Protein AF-A0A352SKM6-F1 (afdb_monomer)

Nearest PDB structures (foldseek):
  1xm5-assembly1_A  TM=8.217E-01  e=2.736E-07  Escherichia coli
  1oz9-assembly1_A  TM=8.444E-01  e=5.436E-07  Aquifex aeolicus
  1xax-assembly1_A  TM=5.061E-01  e=3.344E-05  Haemophilus influenzae
  2v9j-assembly1_A  TM=6.390E-01  e=3.345E-01  Rattus norvegicus
  5ezv-assembly2_C  TM=6.266E-01  e=9.919E-01  Homo sapiens

Secondary structure (DSSP, 8-state):
--EE--HHHHHHHHHHHT-EEEEEETTEEEEEEEETTTTEEEEEEEE-----SS--SEEEEEEETTEEEEEEEE-EEEEETTTTEEEEEEEETTEEEEEEEETTTEEEEEEEEEGGGGSS-GGGS-HHHHHHHHHHGGG---------S--------S--PPPPEEEEEESSSPPPSS-HHHHHHHHHHHHHHTT--EEEEEEEEE-HHHHHHHHHHHHS--S--SEEEEESSSSS-SSEEEEEEEEHHHHHHHHHHHTS-HHHHHHHHHHHHHHHHTT----S--SSGGGSHHHHHHHHHHHHHSPPPPP-

Mean predicted aligned error: 17.25 Å

Foldseek 3Di:
DKDWDAPVVLVVLCVLQVWDKDDPDPQKIKTWFDDPPVRWIKIKIWHADDPDPPFAAIWIWIDTVPDIDTDTRQTIWDGDSPQSWIWGWDDDPQFIWIWIQHPRRDIDTDGRHGVVLLVDPLVPDDPVSSVVSVVNVVVPDPDDPDDPDDDDDDDDDDDDDQDADEAEEEDAADDAPDDPVLLVLLLVLLCVVLVAAHRYEYEYEHAQCVQLVVCCVPVVGSDGDQWDWAWPDDAQDHHQHTYIYGHRVVLCVVCVVVVHHSNLSVSLSSSLNSVVSNHDDLDDDDPDSCPDPSNVVSVVSSCVSPNDDDDD

Radius of gyration: 24.61 Å; Cα contacts (8 Å, |Δi|>4): 560; chains: 1; bounding box: 72×52×50 Å

Structure (mmCIF, N/CA/C/O backbone):
data_AF-A0A352SKM6-F1
#
_entry.id   AF-A0A352SKM6-F1
#
loop_
_atom_site.group_PDB
_atom_site.id
_atom_site.type_symbol
_atom_site.label_atom_id
_atom_site.label_alt_id
_atom_site.label_comp_id
_atom_site.label_asym_id
_atom_site.label_entity_id
_atom_site.label_seq_id
_atom_site.pdbx_PDB_ins_code
_atom_site.Cartn_x
_atom_site.Cartn_y
_atom_site.Cartn_z
_atom_site.occupancy
_atom_site.B_iso_or_equiv
_atom_site.auth_seq_id
_atom_site.auth_comp_id
_atom_site.auth_asym_id
_atom_site.auth_atom_id
_atom_site.pdbx_PDB_model_num
ATOM 1 N N . MET A 1 1 ? 25.855 -11.802 -11.247 1.00 77.50 1 MET A N 1
ATOM 2 C CA . MET A 1 1 ? 25.741 -12.781 -10.150 1.00 77.50 1 MET A CA 1
ATOM 3 C C . MET A 1 1 ? 24.957 -12.179 -9.006 1.00 77.50 1 MET A C 1
ATOM 5 O O . MET A 1 1 ? 25.472 -11.367 -8.233 1.00 77.50 1 MET A O 1
ATOM 9 N N . ILE A 1 2 ? 23.699 -12.594 -8.961 1.00 88.06 2 ILE A N 1
ATOM 10 C CA . ILE A 1 2 ? 22.732 -12.315 -7.905 1.00 88.06 2 ILE A CA 1
ATOM 11 C C . ILE A 1 2 ? 23.198 -12.947 -6.592 1.00 88.06 2 ILE A C 1
ATOM 13 O O . ILE A 1 2 ? 23.709 -14.065 -6.569 1.00 88.06 2 ILE A O 1
ATOM 17 N N . GLN A 1 3 ? 23.050 -12.211 -5.495 1.00 89.88 3 GLN A N 1
ATOM 18 C CA . GLN A 1 3 ? 23.384 -12.665 -4.148 1.00 89.88 3 GLN A CA 1
ATOM 19 C C . GLN A 1 3 ? 22.205 -12.395 -3.219 1.00 89.88 3 GLN A C 1
ATOM 21 O O . GLN A 1 3 ? 21.455 -11.445 -3.439 1.00 89.88 3 GLN A O 1
ATOM 26 N N . HIS A 1 4 ? 22.058 -13.197 -2.165 1.00 90.00 4 HIS A N 1
ATOM 27 C CA . HIS A 1 4 ? 21.092 -12.891 -1.115 1.00 90.00 4 HIS A CA 1
ATOM 28 C C . HIS A 1 4 ? 21.479 -11.578 -0.427 1.00 90.00 4 HIS A C 1
ATOM 30 O O . HIS A 1 4 ? 22.663 -11.308 -0.196 1.00 90.00 4 HIS A O 1
ATOM 36 N N . PHE A 1 5 ? 20.482 -10.758 -0.122 1.00 91.56 5 PHE A N 1
ATOM 37 C CA . PHE A 1 5 ? 20.670 -9.520 0.605 1.00 91.56 5 PHE A CA 1
ATOM 38 C C . PHE A 1 5 ? 20.659 -9.811 2.105 1.00 91.56 5 PHE A C 1
ATOM 40 O O . PHE A 1 5 ? 19.730 -10.411 2.642 1.00 91.56 5 PHE A O 1
ATOM 47 N N . ASP A 1 6 ? 21.746 -9.438 2.765 1.00 90.31 6 ASP A N 1
ATOM 48 C CA . ASP A 1 6 ? 22.019 -9.719 4.172 1.00 90.31 6 ASP A CA 1
ATOM 49 C C . ASP A 1 6 ? 22.859 -8.575 4.781 1.00 90.31 6 ASP A C 1
ATOM 51 O O . ASP A 1 6 ? 23.364 -7.725 4.036 1.00 90.31 6 ASP A O 1
ATOM 55 N N . PRO A 1 7 ? 23.074 -8.532 6.108 1.00 89.69 7 PRO A N 1
ATOM 56 C CA . PRO A 1 7 ? 23.882 -7.482 6.733 1.00 89.69 7 PRO A CA 1
ATOM 57 C C . PRO A 1 7 ? 25.284 -7.299 6.128 1.00 89.69 7 PRO A C 1
ATOM 59 O O . PRO A 1 7 ? 25.766 -6.174 5.993 1.00 89.69 7 PRO A O 1
ATOM 62 N N . SER A 1 8 ? 25.939 -8.386 5.698 1.00 90.50 8 SER A N 1
ATOM 63 C CA . SER A 1 8 ? 27.272 -8.316 5.080 1.00 90.50 8 SER A CA 1
ATOM 64 C C . SER A 1 8 ? 27.250 -7.605 3.724 1.00 90.50 8 SER A C 1
ATOM 66 O O . SER A 1 8 ? 28.239 -6.994 3.308 1.00 90.50 8 SER A O 1
ATOM 68 N N . SER A 1 9 ? 26.096 -7.620 3.057 1.00 94.12 9 SER A N 1
ATOM 69 C CA . SER A 1 9 ? 25.870 -6.952 1.783 1.00 94.12 9 SER A CA 1
ATOM 70 C C . SER A 1 9 ? 26.003 -5.440 1.881 1.00 94.12 9 SER A C 1
ATOM 72 O O . SER A 1 9 ? 26.570 -4.843 0.970 1.00 94.12 9 SER A O 1
ATOM 74 N N . VAL A 1 10 ? 25.567 -4.821 2.982 1.00 94.12 10 VAL A N 1
ATOM 75 C CA . VAL A 1 10 ? 25.609 -3.357 3.151 1.00 94.12 10 VAL A CA 1
ATOM 76 C C . VAL A 1 10 ? 27.048 -2.838 3.133 1.00 94.12 10 VAL A C 1
ATOM 78 O O . VAL A 1 10 ? 27.356 -1.861 2.449 1.00 94.12 10 VAL A O 1
ATOM 81 N N . ALA A 1 11 ? 27.964 -3.547 3.798 1.00 92.50 11 ALA A N 1
ATOM 82 C CA . ALA A 1 11 ? 29.386 -3.212 3.783 1.00 92.50 11 ALA A CA 1
ATOM 83 C C . ALA A 1 11 ? 30.007 -3.351 2.380 1.00 92.50 11 ALA A C 1
ATOM 85 O O . ALA A 1 11 ? 30.840 -2.533 1.988 1.00 92.50 11 ALA A O 1
ATOM 86 N N . ARG A 1 12 ? 29.584 -4.354 1.596 1.00 94.62 12 ARG A N 1
ATOM 87 C CA . ARG A 1 12 ? 30.029 -4.513 0.200 1.00 94.62 12 ARG A CA 1
ATOM 88 C C . ARG A 1 12 ? 29.491 -3.402 -0.698 1.00 94.62 12 ARG A C 1
ATOM 90 O O . ARG A 1 12 ? 30.251 -2.870 -1.495 1.00 94.62 12 ARG A O 1
ATOM 97 N N . ILE A 1 13 ? 28.226 -3.009 -0.528 1.00 95.81 13 ILE A N 1
ATOM 98 C CA . ILE A 1 13 ? 27.636 -1.869 -1.246 1.00 95.81 13 ILE A CA 1
ATOM 99 C C . ILE A 1 13 ? 28.432 -0.597 -0.948 1.00 95.81 13 ILE A C 1
ATOM 101 O O . ILE A 1 13 ? 28.787 0.128 -1.871 1.00 95.81 13 ILE A O 1
ATOM 105 N N . ALA A 1 14 ? 28.765 -0.347 0.321 1.00 94.50 14 ALA A N 1
ATOM 106 C CA . ALA A 1 14 ? 29.587 0.796 0.710 1.00 94.50 14 ALA A CA 1
ATOM 107 C C . ALA A 1 14 ? 30.961 0.779 0.025 1.00 94.50 14 ALA A C 1
ATOM 109 O O . ALA A 1 14 ? 31.407 1.809 -0.476 1.00 94.50 14 ALA A O 1
ATOM 110 N N . ALA A 1 1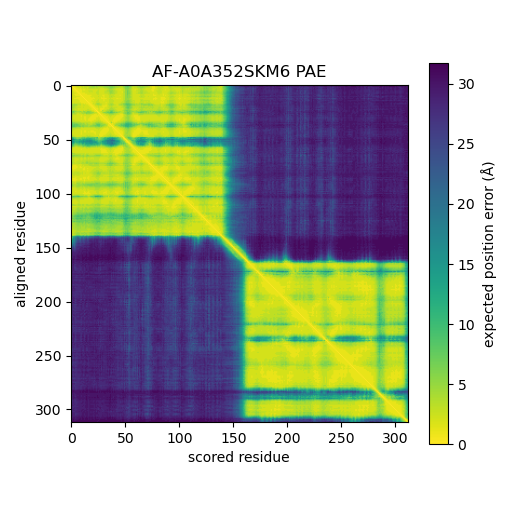5 ? 31.606 -0.389 -0.052 1.00 93.38 15 ALA A N 1
ATOM 111 C CA . ALA A 1 15 ? 32.889 -0.545 -0.730 1.00 93.38 15 ALA A CA 1
ATOM 112 C C . ALA A 1 15 ? 32.791 -0.308 -2.249 1.00 93.38 15 ALA A C 1
ATOM 114 O O . ALA A 1 15 ? 33.631 0.401 -2.798 1.00 93.38 15 ALA A O 1
ATOM 115 N N . THR A 1 16 ? 31.763 -0.848 -2.914 1.00 93.56 16 THR A N 1
ATOM 116 C CA . THR A 1 16 ? 31.532 -0.664 -4.358 1.00 93.56 16 THR A CA 1
ATOM 117 C C . THR A 1 16 ? 31.138 0.773 -4.695 1.00 93.56 16 THR A C 1
ATOM 119 O O . THR A 1 16 ? 31.580 1.301 -5.708 1.00 93.56 16 THR A O 1
ATOM 122 N N . LEU A 1 17 ? 30.329 1.426 -3.855 1.00 95.06 17 LEU A N 1
ATOM 123 C CA . LEU A 1 17 ? 29.787 2.762 -4.116 1.00 95.06 17 LEU A CA 1
ATOM 124 C C . LEU A 1 17 ? 30.540 3.895 -3.412 1.00 95.06 17 LEU A C 1
ATOM 126 O O . LEU A 1 17 ? 30.173 5.057 -3.584 1.00 95.06 17 LEU A O 1
ATOM 130 N N . GLY A 1 18 ? 31.626 3.616 -2.690 1.00 90.69 18 GLY A N 1
ATOM 131 C CA . GLY A 1 18 ? 32.430 4.644 -2.017 1.00 90.69 18 GLY A CA 1
ATOM 132 C C . GLY A 1 18 ? 31.679 5.369 -0.893 1.00 90.69 18 GLY A C 1
ATOM 133 O O . GLY A 1 18 ? 31.814 6.582 -0.746 1.00 90.69 18 GLY A O 1
ATOM 134 N N . GLY A 1 19 ? 30.855 4.635 -0.143 1.00 91.50 19 GLY A N 1
ATOM 135 C CA . GLY A 1 19 ? 30.051 5.135 0.973 1.00 91.50 19 GLY A CA 1
ATOM 136 C C . GLY A 1 19 ? 30.581 4.764 2.352 1.00 91.50 19 GLY A C 1
ATOM 137 O O . GLY A 1 19 ? 31.512 3.975 2.500 1.00 91.50 19 GLY A O 1
ATOM 138 N N . GLU A 1 20 ? 29.919 5.293 3.377 1.00 93.31 20 GLU A N 1
ATOM 139 C CA . GLU A 1 20 ? 30.137 4.915 4.774 1.00 93.31 20 GLU A CA 1
ATOM 140 C C . GLU A 1 20 ? 29.011 3.997 5.251 1.00 93.31 20 GLU A C 1
ATOM 142 O O . GLU A 1 20 ? 27.842 4.252 4.977 1.00 93.31 20 GLU A O 1
ATOM 147 N N . CYS A 1 21 ? 29.348 2.936 5.982 1.00 93.94 21 CYS A N 1
ATOM 148 C CA . CYS A 1 21 ? 28.385 1.971 6.503 1.00 93.94 21 CYS A CA 1
ATOM 149 C C . CYS A 1 21 ? 28.544 1.824 8.017 1.00 93.94 21 CYS A C 1
ATOM 151 O O . CYS A 1 21 ? 29.659 1.645 8.505 1.00 93.94 21 CYS A O 1
ATOM 153 N N . THR A 1 22 ? 27.436 1.879 8.756 1.00 94.31 22 THR A N 1
ATOM 154 C CA . THR A 1 22 ? 27.413 1.784 10.222 1.00 94.31 22 THR A CA 1
ATOM 155 C C . THR A 1 22 ? 26.321 0.826 10.692 1.00 94.31 22 THR A C 1
ATOM 157 O O . THR A 1 22 ? 25.148 1.027 10.376 1.00 94.31 22 THR A O 1
ATOM 160 N N . ASP A 1 23 ? 26.704 -0.164 11.497 1.00 92.50 23 ASP A N 1
ATOM 161 C CA . ASP A 1 23 ? 25.778 -1.018 12.250 1.00 92.50 23 ASP A CA 1
ATOM 162 C C . ASP A 1 23 ? 25.118 -0.193 13.368 1.00 92.50 23 ASP A C 1
ATOM 164 O O . ASP A 1 23 ? 25.808 0.416 14.191 1.00 92.50 23 ASP A O 1
ATOM 168 N N . GLN A 1 24 ? 23.788 -0.126 13.363 1.00 89.44 24 GLN A N 1
ATOM 169 C CA . GLN A 1 24 ? 22.999 0.590 14.370 1.00 89.44 24 GLN A CA 1
ATOM 170 C C . GLN A 1 24 ? 22.536 -0.339 15.512 1.00 89.44 24 GLN A C 1
ATOM 172 O O . GLN A 1 24 ? 21.969 0.140 16.496 1.00 89.44 24 GLN A O 1
ATOM 177 N N . GLY A 1 25 ? 22.803 -1.647 15.420 1.00 84.38 25 GLY A N 1
ATOM 178 C CA . GLY A 1 25 ? 22.295 -2.682 16.318 1.00 84.38 25 GLY A CA 1
ATOM 179 C C . GLY A 1 25 ? 20.871 -3.132 15.971 1.00 84.38 25 GLY A C 1
ATOM 180 O O . GLY A 1 25 ? 20.192 -2.512 15.162 1.00 84.38 25 GLY A O 1
ATOM 181 N N . GLN A 1 26 ? 20.411 -4.227 16.592 1.00 83.06 26 GLN A N 1
ATOM 182 C CA . GLN A 1 26 ? 19.048 -4.776 16.410 1.00 83.06 26 GLN A CA 1
ATOM 183 C C . GLN A 1 26 ? 18.680 -5.030 14.933 1.00 83.06 26 GLN A C 1
ATOM 185 O O . GLN A 1 26 ? 17.596 -4.674 14.476 1.00 83.06 26 GLN A O 1
ATOM 190 N N . GLY A 1 27 ? 19.631 -5.553 14.153 1.00 83.00 27 GLY A N 1
ATOM 191 C CA . GLY A 1 27 ? 19.432 -5.834 12.730 1.00 83.00 27 GLY A CA 1
ATOM 192 C C . GLY A 1 27 ? 19.335 -4.601 11.823 1.00 83.00 27 GLY A C 1
ATOM 193 O O . GLY A 1 27 ? 19.051 -4.772 10.638 1.00 83.00 27 GLY A O 1
ATOM 194 N N . ALA A 1 28 ? 19.585 -3.393 12.337 1.00 90.19 28 ALA A N 1
ATOM 195 C CA . ALA A 1 28 ? 19.535 -2.139 11.592 1.00 90.19 28 ALA A CA 1
ATOM 196 C C . ALA A 1 28 ? 20.925 -1.713 11.093 1.00 90.19 28 ALA A C 1
ATOM 198 O O . ALA A 1 28 ? 21.890 -1.642 11.855 1.00 90.19 28 ALA A O 1
ATOM 199 N N . TRP A 1 29 ? 21.026 -1.362 9.814 1.00 95.19 29 TRP A N 1
ATOM 200 C CA . TRP A 1 29 ? 22.258 -0.918 9.162 1.00 95.19 29 TRP A CA 1
ATOM 201 C C . TRP A 1 29 ? 22.023 0.374 8.393 1.00 95.19 29 TRP A C 1
ATOM 203 O O . TRP A 1 29 ? 21.017 0.509 7.706 1.00 95.19 29 TRP A O 1
ATOM 213 N N . ARG A 1 30 ? 22.970 1.310 8.469 1.00 96.31 30 ARG A N 1
ATOM 214 C CA . ARG A 1 30 ? 22.909 2.584 7.745 1.00 96.31 30 ARG A CA 1
ATOM 215 C C . ARG A 1 30 ? 24.067 2.715 6.773 1.00 96.31 30 ARG A C 1
ATOM 217 O O . ARG A 1 30 ? 25.222 2.651 7.185 1.00 96.31 30 ARG A O 1
ATOM 224 N N . LEU A 1 31 ? 23.749 2.982 5.515 1.00 96.50 31 LEU A N 1
ATOM 225 C CA . LEU A 1 31 ? 24.679 3.357 4.458 1.00 96.50 31 LEU A CA 1
ATOM 226 C C . LEU A 1 31 ? 24.497 4.842 4.118 1.00 96.50 31 LEU A C 1
ATOM 228 O O . LEU A 1 31 ? 23.378 5.313 3.945 1.00 96.50 31 LEU A O 1
ATOM 232 N N . VAL A 1 32 ? 25.592 5.585 3.992 1.00 95.69 32 VAL A N 1
ATOM 233 C CA . VAL A 1 32 ? 25.595 6.995 3.586 1.00 95.69 32 VAL A CA 1
ATOM 234 C C . VAL A 1 32 ? 26.447 7.147 2.334 1.00 95.69 32 VAL A C 1
ATOM 236 O O . VAL A 1 32 ? 27.630 6.807 2.330 1.00 95.69 32 VAL A O 1
ATOM 239 N N . LEU A 1 33 ? 25.847 7.678 1.270 1.00 94.94 33 LEU A N 1
ATOM 240 C CA . LEU A 1 33 ? 26.511 7.956 -0.001 1.00 94.94 33 LEU A CA 1
ATOM 241 C C . LEU A 1 33 ? 26.475 9.460 -0.256 1.00 94.94 33 LEU A C 1
ATOM 243 O O . LEU A 1 33 ? 25.404 10.066 -0.248 1.00 94.94 33 LEU A O 1
ATOM 247 N N . THR A 1 34 ? 27.635 10.064 -0.507 1.00 92.75 34 THR A N 1
ATOM 248 C CA . THR A 1 34 ? 27.755 11.511 -0.731 1.00 92.75 34 THR A CA 1
ATOM 249 C C . THR A 1 34 ? 28.431 11.808 -2.065 1.00 92.75 34 THR A C 1
ATOM 251 O O . THR A 1 34 ? 29.433 11.206 -2.431 1.00 92.75 34 THR A O 1
ATOM 254 N N . SER A 1 35 ? 27.873 12.773 -2.787 1.00 91.94 35 SER A N 1
ATOM 255 C CA . SER A 1 35 ? 28.400 13.367 -4.007 1.00 91.94 35 SER A CA 1
ATOM 256 C C . SER A 1 35 ? 28.781 14.814 -3.722 1.00 91.94 35 SER A C 1
ATOM 258 O O . SER A 1 35 ? 27.926 15.703 -3.737 1.00 91.94 35 SER A O 1
ATOM 260 N N . GLU A 1 36 ? 30.066 15.073 -3.477 1.00 86.88 36 GLU A N 1
ATOM 261 C CA . GLU A 1 36 ? 30.563 16.437 -3.245 1.00 86.88 36 GLU A CA 1
ATOM 262 C C . GLU A 1 36 ? 30.344 17.335 -4.470 1.00 86.88 36 GLU A C 1
ATOM 264 O O . GLU A 1 36 ? 29.943 18.489 -4.338 1.00 86.88 36 GLU A O 1
ATOM 269 N N . ALA A 1 37 ? 30.538 16.785 -5.673 1.00 84.56 37 ALA A N 1
ATOM 270 C CA . ALA A 1 37 ? 30.396 17.519 -6.929 1.00 84.56 37 ALA A CA 1
ATOM 271 C C . ALA A 1 37 ? 28.964 18.024 -7.178 1.00 84.56 37 ALA A C 1
ATOM 273 O O . ALA A 1 37 ? 28.784 19.068 -7.801 1.00 84.56 37 ALA A O 1
ATOM 274 N N . GLN A 1 38 ? 27.953 17.287 -6.707 1.00 84.56 38 GLN A N 1
ATOM 275 C CA . GLN A 1 38 ? 26.537 17.637 -6.874 1.00 84.56 38 GLN A CA 1
ATOM 276 C C . GLN A 1 38 ? 25.904 18.189 -5.587 1.00 84.56 38 GLN A C 1
ATOM 278 O O . GLN A 1 38 ? 24.732 18.553 -5.602 1.00 84.56 38 GLN A O 1
ATOM 283 N N . GLY A 1 39 ? 26.647 18.236 -4.473 1.00 87.31 39 GLY A N 1
ATOM 284 C CA . GLY A 1 39 ? 26.113 18.612 -3.161 1.00 87.31 39 GLY A CA 1
ATOM 285 C C . GLY A 1 39 ? 24.980 17.697 -2.682 1.00 87.31 39 GLY A C 1
ATOM 286 O O . GLY A 1 39 ? 24.054 18.166 -2.024 1.00 87.31 39 GLY A O 1
ATOM 287 N N . ARG A 1 40 ? 25.015 16.412 -3.057 1.00 88.88 40 ARG A N 1
ATOM 288 C CA . ARG A 1 40 ? 23.940 15.441 -2.810 1.00 88.88 40 ARG A CA 1
ATOM 289 C C . ARG A 1 40 ? 24.398 14.379 -1.822 1.00 88.88 40 ARG A C 1
ATOM 291 O O . ARG A 1 40 ? 25.454 13.791 -2.013 1.00 88.88 40 ARG A O 1
ATOM 298 N N . THR A 1 41 ? 23.565 14.074 -0.837 1.00 92.88 41 THR A N 1
ATOM 299 C CA . THR A 1 41 ? 23.753 12.931 0.061 1.00 92.88 41 THR A CA 1
ATOM 300 C C . THR A 1 41 ? 22.485 12.099 0.055 1.00 92.88 41 THR A C 1
ATOM 302 O O . THR A 1 41 ? 21.390 12.658 0.140 1.00 92.88 41 THR A O 1
ATOM 305 N N . ILE A 1 42 ? 22.639 10.782 -0.051 1.00 95.50 42 ILE A N 1
ATOM 306 C CA . ILE A 1 42 ? 21.559 9.825 0.176 1.00 95.50 42 ILE A CA 1
ATOM 307 C C . ILE A 1 42 ? 21.919 8.934 1.362 1.00 95.50 42 ILE A C 1
ATOM 309 O O . ILE A 1 42 ? 23.082 8.569 1.553 1.00 95.50 42 ILE A O 1
ATOM 313 N N . VAL A 1 43 ? 20.917 8.614 2.170 1.00 96.88 43 VAL A N 1
ATOM 314 C CA . VAL A 1 43 ? 21.038 7.716 3.322 1.00 96.88 43 VAL A CA 1
ATOM 315 C C . VAL A 1 43 ? 20.166 6.504 3.053 1.00 96.88 43 VAL A C 1
ATOM 317 O O . VAL A 1 43 ? 19.022 6.657 2.647 1.00 96.88 43 VAL A O 1
ATOM 320 N N . VAL A 1 44 ? 20.699 5.310 3.258 1.00 97.25 44 VAL A N 1
ATOM 321 C CA . VAL A 1 44 ? 19.996 4.049 3.045 1.00 97.25 44 VAL A CA 1
ATOM 322 C C . VAL A 1 44 ? 19.990 3.285 4.359 1.00 97.25 44 VAL A C 1
ATOM 324 O O . VAL A 1 44 ? 21.035 2.820 4.811 1.00 97.25 44 VAL A O 1
ATOM 327 N N . ASP A 1 45 ? 18.818 3.166 4.966 1.00 96.12 45 ASP A N 1
ATOM 328 C CA . ASP A 1 45 ? 18.599 2.361 6.162 1.00 96.12 45 ASP A CA 1
ATOM 329 C C . ASP A 1 45 ? 18.086 0.976 5.755 1.00 96.12 45 ASP A C 1
ATOM 331 O O . ASP A 1 45 ? 17.137 0.859 4.987 1.00 96.12 45 ASP A O 1
ATOM 335 N N . CYS A 1 46 ? 18.731 -0.076 6.251 1.00 94.44 46 CYS A N 1
ATOM 336 C CA . CYS A 1 46 ? 18.405 -1.474 5.983 1.00 94.44 46 CYS A CA 1
ATOM 337 C C . CYS A 1 46 ? 18.067 -2.166 7.306 1.00 94.44 46 CYS A C 1
ATOM 339 O O . CYS A 1 46 ? 18.934 -2.281 8.173 1.00 94.44 46 CYS A O 1
ATOM 341 N N . GLN A 1 47 ? 16.834 -2.642 7.455 1.00 92.88 47 GLN A N 1
ATOM 342 C CA . GLN A 1 47 ? 16.380 -3.416 8.608 1.00 92.88 47 GLN A CA 1
ATOM 343 C C . GLN A 1 47 ? 16.228 -4.886 8.205 1.00 92.88 47 GLN A C 1
ATOM 345 O O . GLN A 1 47 ? 15.379 -5.218 7.379 1.00 92.88 47 GLN A O 1
ATOM 350 N N . PHE A 1 48 ? 17.045 -5.761 8.791 1.00 86.12 48 PHE A N 1
ATOM 351 C CA . PHE A 1 48 ? 17.044 -7.204 8.506 1.00 86.12 48 PHE A CA 1
ATOM 352 C C . PHE A 1 48 ? 16.268 -8.026 9.540 1.00 86.12 48 PHE A C 1
ATOM 354 O O . PHE A 1 48 ? 15.744 -9.087 9.217 1.00 86.12 48 PHE A O 1
ATOM 361 N N . GLU A 1 49 ? 16.186 -7.548 10.781 1.00 73.50 49 GLU A N 1
ATOM 362 C CA . GLU A 1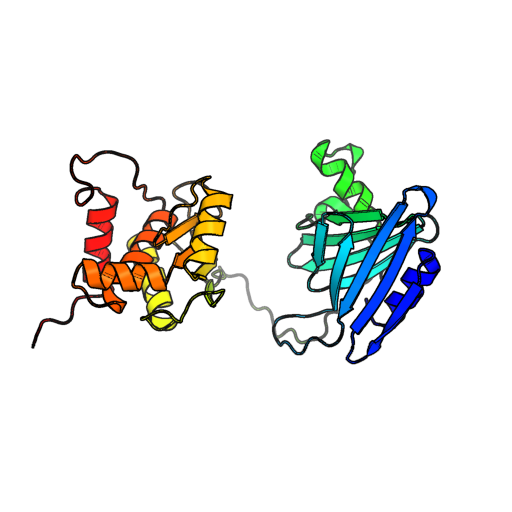 49 ? 15.418 -8.189 11.851 1.00 73.50 49 GLU A CA 1
ATOM 363 C C . GLU A 1 49 ? 14.073 -7.470 11.971 1.00 73.50 49 GLU A C 1
ATOM 365 O O . GLU A 1 49 ? 13.900 -6.569 12.791 1.00 73.50 49 GLU A O 1
ATOM 370 N N . VAL A 1 50 ? 13.136 -7.811 11.088 1.00 66.50 50 VAL A N 1
ATOM 371 C CA . VAL A 1 50 ? 11.735 -7.396 11.216 1.00 66.50 50 VAL A CA 1
ATOM 372 C C . VAL A 1 50 ? 10.974 -8.587 11.791 1.00 66.50 50 VAL A C 1
ATOM 374 O O . VAL A 1 50 ? 10.799 -9.598 11.116 1.00 66.50 50 VAL A O 1
ATOM 377 N N . GLU A 1 51 ? 10.548 -8.509 13.054 1.00 55.50 51 GLU A N 1
ATOM 378 C CA . GLU A 1 51 ? 9.664 -9.523 13.644 1.00 55.50 51 GLU A CA 1
ATOM 379 C C . GLU A 1 51 ? 8.255 -9.379 13.052 1.00 55.50 51 GLU A C 1
ATOM 381 O O . GLU A 1 51 ? 7.373 -8.748 13.629 1.00 55.50 51 GLU A O 1
ATOM 386 N N . SER A 1 52 ? 8.039 -9.958 11.874 1.00 58.66 52 SER A N 1
ATOM 387 C CA . SER A 1 52 ? 6.723 -10.058 11.250 1.00 58.66 52 SER A CA 1
ATOM 388 C C . SER A 1 52 ? 6.555 -11.424 10.596 1.00 58.66 52 SER A C 1
ATOM 390 O O . SER A 1 52 ? 7.501 -11.999 10.062 1.00 58.66 52 SER A O 1
ATOM 392 N N . LYS A 1 53 ? 5.335 -11.965 10.656 1.00 51.53 53 LYS A N 1
ATOM 393 C CA . LYS A 1 53 ? 4.963 -13.181 9.917 1.00 51.53 53 LYS A CA 1
ATOM 394 C C . LYS A 1 53 ? 4.587 -12.890 8.460 1.00 51.53 53 LYS A C 1
ATOM 396 O O . LYS A 1 53 ? 4.476 -13.831 7.683 1.00 51.53 53 LYS A O 1
ATOM 401 N N . GLU A 1 54 ? 4.402 -11.616 8.118 1.00 57.66 54 GLU A N 1
ATOM 402 C CA . GLU A 1 54 ? 3.888 -11.139 6.827 1.00 57.66 54 GLU A CA 1
ATOM 403 C C . GLU A 1 54 ? 4.969 -10.405 6.015 1.00 57.66 54 GLU A C 1
ATOM 405 O O . GLU A 1 54 ? 4.992 -10.488 4.789 1.00 57.66 54 GLU A O 1
ATOM 410 N N . VAL A 1 55 ? 5.922 -9.744 6.687 1.00 56.94 55 VAL A N 1
ATOM 411 C CA . VAL A 1 55 ? 7.053 -9.063 6.039 1.00 56.94 55 VAL A CA 1
ATOM 412 C C . VAL A 1 55 ? 8.246 -10.013 5.971 1.00 56.94 55 VAL A C 1
ATOM 414 O O . VAL A 1 55 ? 8.935 -10.249 6.961 1.00 56.94 55 VAL A O 1
ATOM 417 N N . LEU A 1 56 ? 8.479 -10.567 4.784 1.00 64.56 56 LEU A N 1
ATOM 418 C CA . LEU A 1 56 ? 9.658 -11.375 4.465 1.00 64.56 56 LEU A CA 1
ATOM 419 C C . LEU A 1 56 ? 10.772 -10.476 3.903 1.00 64.56 56 LEU A C 1
ATOM 421 O O . LEU A 1 56 ? 10.472 -9.471 3.275 1.00 64.56 56 LEU A O 1
ATOM 425 N N . GLY A 1 57 ? 12.046 -10.832 4.089 1.00 72.81 57 GLY A N 1
ATOM 426 C CA . GLY A 1 57 ? 13.188 -10.084 3.532 1.00 72.81 57 GLY A CA 1
ATOM 427 C C . GLY A 1 57 ? 13.546 -8.792 4.283 1.00 72.81 57 GLY A C 1
ATOM 428 O O . GLY A 1 57 ? 12.977 -8.482 5.327 1.00 72.81 57 GLY A O 1
ATOM 429 N N . ALA A 1 58 ? 14.530 -8.041 3.776 1.00 87.56 58 ALA A N 1
ATOM 430 C CA . ALA A 1 58 ? 14.959 -6.796 4.413 1.00 87.56 58 ALA A CA 1
ATOM 431 C C . ALA A 1 58 ? 14.043 -5.622 4.036 1.00 87.56 58 ALA A C 1
ATOM 433 O O . ALA A 1 58 ? 13.643 -5.478 2.878 1.00 87.56 58 ALA A O 1
ATOM 434 N N . LEU A 1 59 ? 13.774 -4.737 4.995 1.00 92.19 59 LEU A N 1
ATOM 435 C CA . LEU A 1 59 ? 13.146 -3.444 4.741 1.00 92.19 59 LEU A CA 1
ATOM 436 C C . LEU A 1 59 ? 14.236 -2.412 4.445 1.00 92.19 59 LEU A C 1
ATOM 438 O O . LEU A 1 59 ? 15.078 -2.131 5.299 1.00 92.19 59 LEU A O 1
ATOM 442 N N . VAL A 1 60 ? 14.215 -1.830 3.247 1.00 94.69 60 VAL A N 1
ATOM 443 C CA . VAL A 1 60 ? 15.199 -0.831 2.814 1.00 94.69 60 VAL A CA 1
ATOM 444 C C . VAL A 1 60 ? 14.520 0.519 2.649 1.00 94.69 60 VAL A C 1
ATOM 446 O O . VAL A 1 60 ? 13.561 0.649 1.898 1.00 94.69 60 VAL A O 1
ATOM 449 N N . THR A 1 61 ? 15.029 1.545 3.324 1.00 96.69 61 THR A N 1
ATOM 450 C CA . THR A 1 61 ? 14.536 2.921 3.225 1.00 96.69 61 THR A CA 1
ATOM 451 C C . THR A 1 61 ? 15.641 3.833 2.709 1.00 96.69 61 THR A C 1
ATOM 453 O O . THR A 1 61 ? 16.659 4.015 3.371 1.00 96.69 61 THR A O 1
ATOM 456 N N . VAL A 1 62 ? 15.447 4.424 1.531 1.00 97.31 62 VAL A N 1
ATOM 457 C CA . VAL A 1 62 ? 16.360 5.401 0.931 1.00 97.31 62 VAL A CA 1
ATOM 458 C C . VAL A 1 62 ? 15.819 6.807 1.157 1.00 97.31 62 VAL A C 1
ATOM 460 O O . VAL A 1 62 ? 14.767 7.168 0.638 1.00 97.31 62 VAL A O 1
ATOM 463 N N . PHE A 1 63 ? 16.572 7.621 1.882 1.00 96.44 63 PHE A N 1
ATOM 464 C CA . PHE A 1 63 ? 16.354 9.051 2.044 1.00 96.44 63 PHE A CA 1
ATOM 465 C C . PHE A 1 63 ? 17.228 9.806 1.045 1.00 96.44 63 PHE A C 1
ATOM 467 O O . PHE A 1 63 ? 18.456 9.798 1.149 1.00 96.44 63 PHE A O 1
ATOM 474 N N . ALA A 1 64 ? 16.599 10.486 0.095 1.00 93.00 64 ALA A N 1
ATOM 475 C CA . ALA A 1 64 ? 17.253 11.375 -0.856 1.00 93.00 64 ALA A CA 1
ATOM 476 C C . ALA A 1 64 ? 16.605 12.776 -0.804 1.00 93.00 64 ALA A C 1
ATOM 478 O O . ALA A 1 64 ? 15.539 12.950 -0.209 1.00 93.00 64 ALA A O 1
ATOM 479 N N . PRO A 1 65 ? 17.231 13.824 -1.372 1.00 88.44 65 PRO A N 1
ATOM 480 C CA . PRO A 1 65 ? 16.665 15.171 -1.324 1.00 88.44 65 PRO A CA 1
ATOM 481 C C . PRO A 1 65 ? 15.255 15.230 -1.930 1.00 88.44 65 PRO A C 1
ATOM 483 O O . PRO A 1 65 ? 15.081 15.040 -3.130 1.00 88.44 65 PRO A O 1
ATOM 486 N N . GLY A 1 66 ? 14.254 15.507 -1.089 1.00 89.38 66 GLY A N 1
ATOM 487 C CA . GLY A 1 66 ? 12.853 15.632 -1.502 1.00 89.38 66 GLY A CA 1
ATOM 488 C C . GLY A 1 66 ? 12.128 14.312 -1.788 1.00 89.38 66 GLY A C 1
ATOM 489 O O . GLY A 1 66 ? 10.998 14.362 -2.261 1.00 89.38 66 GLY A O 1
ATOM 490 N N . VAL A 1 67 ? 12.737 13.153 -1.508 1.00 93.75 67 VAL A N 1
ATOM 491 C CA . VAL A 1 67 ? 12.113 11.843 -1.744 1.00 93.75 67 VAL A CA 1
ATOM 492 C C . VAL A 1 67 ? 12.543 10.819 -0.694 1.00 93.75 67 VAL A C 1
ATOM 494 O O . VAL A 1 67 ? 13.706 10.760 -0.291 1.00 93.75 67 VAL A O 1
ATOM 497 N N . VAL A 1 68 ? 11.595 9.992 -0.264 1.00 96.44 68 VAL A N 1
ATOM 498 C CA . VAL A 1 68 ? 11.852 8.804 0.551 1.00 96.44 68 VAL A CA 1
ATOM 499 C C . VAL A 1 68 ? 11.294 7.605 -0.201 1.00 96.44 68 VAL A C 1
ATOM 501 O O . VAL A 1 68 ? 10.133 7.620 -0.597 1.00 96.44 68 VAL A O 1
ATOM 504 N N . ILE A 1 69 ? 12.125 6.591 -0.420 1.00 96.06 69 ILE A N 1
ATOM 505 C CA . ILE A 1 69 ? 11.730 5.333 -1.060 1.00 96.06 69 ILE A CA 1
ATOM 506 C C . ILE A 1 69 ? 11.809 4.249 0.000 1.00 96.06 69 ILE A C 1
ATOM 508 O O . ILE A 1 69 ? 12.868 4.060 0.593 1.00 96.06 69 ILE A O 1
ATOM 512 N N . GLN A 1 70 ? 10.716 3.529 0.222 1.00 94.50 70 GLN A N 1
ATOM 513 C CA . GLN A 1 70 ? 10.699 2.376 1.1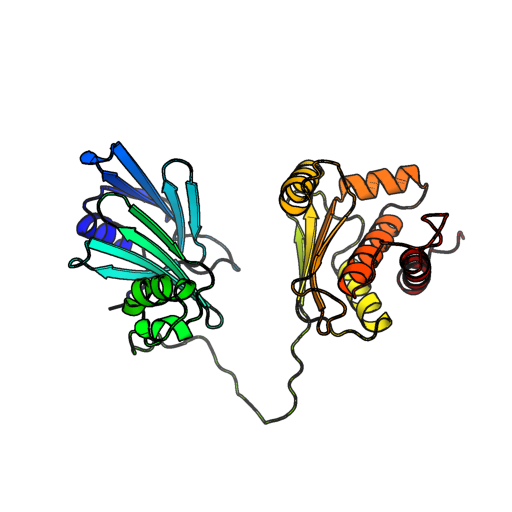09 1.00 94.50 70 GLN A CA 1
ATOM 514 C C . GLN A 1 70 ? 10.410 1.121 0.290 1.00 94.50 70 GLN A C 1
ATOM 516 O O . GLN A 1 70 ? 9.333 0.966 -0.275 1.00 94.50 70 GLN A O 1
ATOM 521 N N . SER A 1 71 ? 11.398 0.238 0.196 1.00 90.75 71 SER A N 1
ATOM 522 C CA . SER A 1 71 ? 11.303 -1.039 -0.500 1.00 90.75 71 SER A CA 1
ATOM 523 C C . SER A 1 71 ? 11.161 -2.158 0.523 1.00 90.75 71 SER A C 1
ATOM 525 O O . SER A 1 71 ? 12.037 -2.371 1.364 1.00 90.75 71 SER A O 1
ATOM 527 N N . HIS A 1 72 ? 10.033 -2.855 0.448 1.00 88.12 72 HIS A N 1
ATOM 528 C CA . HIS A 1 72 ? 9.750 -4.035 1.256 1.00 88.12 72 HIS A CA 1
ATOM 529 C C . HIS A 1 72 ? 10.263 -5.282 0.537 1.00 88.12 72 HIS A C 1
ATOM 531 O O . HIS A 1 72 ? 10.382 -5.290 -0.689 1.00 88.12 72 HIS A O 1
ATOM 537 N N . ARG A 1 73 ? 10.562 -6.331 1.306 1.00 86.25 73 ARG A N 1
ATOM 538 C CA . ARG A 1 73 ? 11.021 -7.625 0.790 1.00 86.25 73 ARG A CA 1
ATOM 539 C C . ARG A 1 73 ? 12.296 -7.585 -0.041 1.00 86.25 73 ARG A C 1
ATOM 541 O O . ARG A 1 73 ? 12.470 -8.412 -0.918 1.00 86.25 73 ARG A O 1
ATOM 548 N N . CYS A 1 74 ? 13.240 -6.688 0.232 1.00 88.25 74 CYS A N 1
ATOM 549 C CA . CYS A 1 74 ? 14.524 -6.739 -0.465 1.00 88.25 74 CYS A CA 1
ATOM 550 C C . CYS A 1 74 ? 15.277 -8.026 -0.085 1.00 88.25 74 CYS A C 1
ATOM 552 O O . CYS A 1 74 ? 15.884 -8.108 0.984 1.00 88.25 74 CYS A O 1
ATOM 554 N N . SER A 1 75 ? 15.215 -9.029 -0.960 1.00 89.12 75 SER A N 1
ATOM 555 C CA . SER A 1 75 ? 15.786 -10.360 -0.729 1.00 89.12 75 SER A CA 1
ATOM 556 C C . SER A 1 75 ? 17.117 -10.546 -1.445 1.00 89.12 75 SER A C 1
ATOM 558 O O . SER A 1 75 ? 17.929 -11.369 -1.024 1.00 89.12 75 SER A O 1
ATOM 560 N N . TYR A 1 76 ? 17.371 -9.771 -2.503 1.00 91.69 76 TYR A N 1
ATOM 561 C CA . TYR A 1 76 ? 18.526 -9.958 -3.370 1.00 91.69 76 TYR A CA 1
ATOM 562 C C . TYR A 1 76 ? 19.266 -8.660 -3.665 1.00 91.69 76 TYR A C 1
ATOM 564 O O . TYR A 1 76 ? 18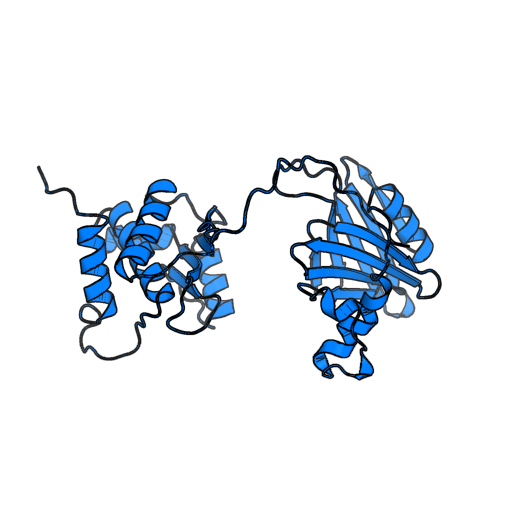.709 -7.561 -3.650 1.00 91.69 76 TYR A O 1
ATOM 572 N N . VAL A 1 77 ? 20.555 -8.810 -3.962 1.00 94.56 77 VAL A N 1
ATOM 573 C CA . VAL A 1 77 ? 21.442 -7.732 -4.380 1.00 94.56 77 VAL A CA 1
ATOM 574 C C . VAL A 1 77 ? 22.319 -8.170 -5.551 1.00 94.56 77 VAL A C 1
ATOM 576 O O . VAL A 1 77 ? 22.888 -9.264 -5.552 1.00 94.56 77 VAL A O 1
ATOM 579 N N . VAL A 1 78 ? 22.471 -7.291 -6.540 1.00 93.94 78 VAL A N 1
ATOM 580 C CA . VAL A 1 78 ? 23.519 -7.371 -7.567 1.00 93.94 78 VAL A CA 1
ATOM 581 C C . VAL A 1 78 ? 24.468 -6.198 -7.376 1.00 93.94 78 VAL A C 1
ATOM 583 O O . VAL A 1 78 ? 24.034 -5.054 -7.287 1.00 93.94 78 VAL A O 1
ATOM 586 N N . LEU A 1 79 ? 25.769 -6.475 -7.329 1.00 93.50 79 LEU A N 1
ATOM 587 C CA . LEU A 1 79 ? 26.816 -5.454 -7.295 1.00 93.50 79 LEU A CA 1
ATOM 588 C C . LEU A 1 79 ? 27.542 -5.434 -8.638 1.00 93.50 79 LEU A C 1
ATOM 590 O O . LEU A 1 79 ? 27.918 -6.487 -9.155 1.00 93.50 79 LEU A O 1
ATOM 594 N N . SER A 1 80 ? 27.758 -4.241 -9.184 1.00 89.44 80 SER A N 1
ATOM 595 C CA . SER A 1 80 ? 28.511 -4.028 -10.415 1.00 89.44 80 SER A CA 1
ATOM 596 C C . SER A 1 80 ? 29.589 -2.976 -10.194 1.00 89.44 80 SER A C 1
ATOM 598 O O . SER A 1 80 ? 29.318 -1.776 -10.213 1.00 89.44 80 SER A O 1
ATOM 600 N N . ASP A 1 81 ? 30.837 -3.422 -10.046 1.00 88.31 81 ASP A N 1
ATOM 601 C CA . ASP A 1 81 ? 31.990 -2.518 -9.983 1.00 88.31 81 ASP A CA 1
ATOM 602 C C . ASP A 1 81 ? 32.216 -1.804 -11.327 1.00 88.31 81 ASP A C 1
ATOM 604 O O . ASP A 1 81 ? 32.693 -0.674 -11.362 1.00 88.31 81 ASP A O 1
ATOM 608 N N . ALA A 1 82 ? 31.848 -2.423 -12.452 1.00 87.81 82 ALA A N 1
ATOM 609 C CA . ALA A 1 82 ? 31.989 -1.802 -13.770 1.00 87.81 82 ALA A CA 1
ATOM 610 C C . ALA A 1 82 ? 31.035 -0.612 -13.960 1.00 87.81 82 ALA A C 1
ATOM 612 O O . ALA A 1 82 ? 31.427 0.395 -14.546 1.00 87.81 82 ALA A O 1
ATOM 613 N N . LEU A 1 83 ? 29.800 -0.729 -13.460 1.00 86.56 83 LEU A N 1
ATOM 614 C CA . LEU A 1 83 ? 28.790 0.330 -13.534 1.00 86.56 83 LEU A CA 1
ATOM 615 C C . LEU A 1 83 ? 28.787 1.238 -12.297 1.00 86.56 83 LEU A C 1
ATOM 617 O O . LEU A 1 83 ? 28.098 2.251 -12.305 1.00 86.56 83 LEU A O 1
ATOM 621 N N . GLN A 1 84 ? 29.553 0.891 -11.255 1.00 92.38 84 GLN A N 1
ATOM 622 C CA . GLN A 1 84 ? 29.504 1.536 -9.938 1.00 92.38 84 GLN A CA 1
ATOM 623 C C . GLN A 1 84 ? 28.062 1.605 -9.410 1.00 92.38 84 GLN A C 1
ATOM 625 O O . GLN A 1 84 ? 27.557 2.669 -9.044 1.00 92.38 84 GLN A O 1
ATOM 630 N N . GLN A 1 85 ? 27.396 0.446 -9.420 1.00 94.12 85 GLN A N 1
ATOM 631 C CA . GLN A 1 85 ? 25.983 0.285 -9.085 1.00 94.12 85 GLN A CA 1
ATOM 632 C C . GLN A 1 85 ? 25.757 -0.886 -8.125 1.00 94.12 85 GLN A C 1
ATOM 634 O O . GLN A 1 85 ? 26.429 -1.917 -8.204 1.00 94.12 85 GLN A O 1
ATOM 639 N N . ALA A 1 86 ? 24.767 -0.734 -7.250 1.00 95.50 86 ALA A N 1
ATOM 640 C CA . ALA A 1 86 ? 24.179 -1.803 -6.460 1.00 95.50 86 ALA A CA 1
ATOM 641 C C . ALA A 1 86 ? 22.670 -1.836 -6.709 1.00 95.50 86 ALA A C 1
ATOM 643 O O . ALA A 1 86 ? 21.985 -0.839 -6.495 1.00 95.50 86 ALA A O 1
ATOM 644 N N . VAL A 1 87 ? 22.153 -2.978 -7.151 1.00 95.06 87 VAL A N 1
ATOM 645 C CA . VAL A 1 87 ? 20.727 -3.186 -7.410 1.00 95.06 87 VAL A CA 1
ATOM 646 C C . VAL A 1 87 ? 20.163 -4.051 -6.299 1.00 95.06 87 VAL A C 1
ATOM 648 O O . VAL A 1 87 ? 20.497 -5.229 -6.213 1.00 95.06 87 VAL A O 1
ATOM 651 N N . LEU A 1 88 ? 19.335 -3.462 -5.443 1.00 95.38 88 LEU A N 1
ATOM 652 C CA . LEU A 1 88 ? 18.557 -4.157 -4.420 1.00 95.38 88 LEU A CA 1
ATOM 653 C C . LEU A 1 88 ? 17.206 -4.510 -5.021 1.00 95.38 88 LEU A C 1
ATOM 655 O O . LEU A 1 88 ? 16.545 -3.616 -5.542 1.00 95.38 88 LEU A O 1
ATOM 659 N N . PHE A 1 89 ? 16.784 -5.768 -4.982 1.00 93.75 89 PHE A N 1
ATOM 660 C CA . PHE A 1 89 ? 15.542 -6.158 -5.645 1.00 93.75 89 PHE A CA 1
ATOM 661 C C . PHE A 1 89 ? 14.850 -7.350 -4.983 1.00 93.75 89 PHE A C 1
ATOM 663 O O . PHE A 1 89 ? 15.451 -8.098 -4.207 1.00 93.75 89 PHE A O 1
ATOM 670 N N . ASP A 1 90 ? 13.574 -7.507 -5.321 1.00 90.75 90 ASP A N 1
ATOM 671 C CA . ASP A 1 90 ? 12.771 -8.696 -5.039 1.00 90.75 90 ASP A CA 1
ATOM 672 C C . ASP A 1 90 ? 11.999 -9.117 -6.285 1.00 90.75 90 ASP A C 1
ATOM 674 O O . ASP A 1 90 ? 11.852 -8.341 -7.239 1.00 90.75 90 ASP A O 1
ATOM 678 N N . ARG A 1 91 ? 11.496 -10.349 -6.251 1.00 87.44 91 ARG A N 1
ATOM 679 C CA . ARG A 1 91 ? 10.596 -10.899 -7.261 1.00 87.44 91 ARG A CA 1
ATOM 680 C C . ARG A 1 91 ? 9.397 -11.532 -6.587 1.00 87.44 91 ARG A C 1
ATOM 682 O O . ARG A 1 91 ? 9.554 -12.346 -5.679 1.00 87.44 91 ARG A O 1
ATOM 689 N N . ALA A 1 92 ? 8.210 -11.188 -7.057 1.00 83.31 92 ALA A N 1
ATOM 690 C CA . ALA A 1 92 ? 6.971 -11.792 -6.596 1.00 83.31 92 ALA A CA 1
ATOM 691 C C . ALA A 1 92 ? 5.983 -11.853 -7.759 1.00 83.31 92 ALA A C 1
ATOM 693 O O . ALA A 1 92 ? 5.845 -10.882 -8.492 1.00 83.31 92 ALA A O 1
ATOM 694 N N . ALA A 1 93 ? 5.308 -12.993 -7.937 1.00 85.56 93 ALA A N 1
ATOM 695 C CA . ALA A 1 93 ? 4.228 -13.158 -8.917 1.00 85.56 93 ALA A CA 1
ATOM 696 C C . ALA A 1 93 ? 4.560 -12.667 -10.352 1.00 85.56 93 ALA A C 1
ATOM 698 O O . ALA A 1 93 ? 3.709 -12.117 -11.043 1.00 85.56 93 ALA A O 1
ATOM 699 N N . GLY A 1 94 ? 5.805 -12.856 -10.813 1.00 85.88 94 GLY A N 1
ATOM 700 C CA . GLY A 1 94 ? 6.237 -12.459 -12.160 1.00 85.88 94 GLY A CA 1
ATOM 701 C C . GLY A 1 94 ? 6.505 -10.959 -12.344 1.00 85.88 94 GLY A C 1
ATOM 702 O O . GLY A 1 94 ? 6.685 -10.511 -13.482 1.00 85.88 94 GLY A O 1
ATOM 703 N N . VAL A 1 95 ? 6.554 -10.184 -11.256 1.00 90.56 95 VAL A N 1
ATOM 704 C CA . VAL A 1 95 ? 6.995 -8.785 -11.253 1.00 90.56 95 VAL A CA 1
ATOM 705 C C . VAL A 1 95 ? 8.244 -8.582 -10.397 1.00 90.56 95 VAL A C 1
ATOM 707 O O . VAL A 1 95 ? 8.478 -9.266 -9.400 1.00 90.56 95 VAL A O 1
ATOM 710 N N . VAL A 1 96 ? 9.043 -7.597 -10.795 1.00 91.50 96 VAL A N 1
ATOM 711 C CA . VAL A 1 96 ? 10.293 -7.187 -10.163 1.00 91.50 96 VAL A CA 1
ATOM 712 C C . VAL A 1 96 ? 10.144 -5.776 -9.617 1.00 91.50 96 VAL A C 1
ATOM 714 O O . VAL A 1 96 ? 9.716 -4.856 -10.321 1.00 91.50 96 VAL A O 1
ATOM 717 N N . THR A 1 97 ? 10.578 -5.599 -8.374 1.00 93.31 97 THR A N 1
ATOM 718 C CA . THR A 1 97 ? 10.796 -4.283 -7.769 1.00 93.31 97 THR A CA 1
ATOM 719 C C . THR A 1 97 ? 12.279 -4.144 -7.483 1.00 93.31 97 THR A C 1
ATOM 721 O O . THR A 1 97 ? 12.870 -5.025 -6.861 1.00 93.31 97 THR A O 1
ATOM 724 N N . ALA A 1 98 ? 12.893 -3.059 -7.949 1.00 94.69 98 ALA A N 1
ATOM 725 C CA . ALA A 1 98 ? 14.331 -2.852 -7.876 1.00 94.69 98 ALA A CA 1
ATOM 726 C C . ALA A 1 98 ? 14.687 -1.401 -7.531 1.00 94.69 98 ALA A C 1
ATOM 728 O O . ALA A 1 98 ? 14.213 -0.451 -8.152 1.00 94.69 98 ALA A O 1
ATOM 729 N N . THR A 1 99 ? 15.594 -1.241 -6.576 1.00 96.50 99 THR A N 1
ATOM 730 C CA . THR A 1 99 ? 16.222 0.024 -6.199 1.00 96.50 99 THR A CA 1
ATOM 731 C C . THR A 1 99 ? 17.686 -0.023 -6.605 1.00 96.50 99 THR A C 1
ATOM 733 O O . THR A 1 99 ? 18.478 -0.787 -6.052 1.00 96.50 99 THR A O 1
ATOM 736 N N . ILE A 1 100 ? 18.048 0.806 -7.578 1.00 95.50 100 ILE A N 1
ATOM 737 C CA . ILE A 1 100 ? 19.415 0.968 -8.062 1.00 95.50 100 ILE A CA 1
ATOM 738 C C . ILE A 1 100 ? 20.049 2.126 -7.299 1.00 95.50 100 ILE A C 1
ATOM 740 O O . ILE A 1 100 ? 19.599 3.266 -7.404 1.00 95.50 100 ILE A O 1
ATOM 744 N N . LEU A 1 101 ? 21.101 1.828 -6.547 1.00 95.94 101 LEU A N 1
ATOM 745 C CA . LEU A 1 101 ? 21.994 2.797 -5.929 1.00 95.94 101 LEU A CA 1
ATOM 746 C C . LEU A 1 101 ? 23.234 2.929 -6.809 1.00 95.94 101 LEU A C 1
ATOM 748 O O . LEU A 1 101 ? 23.836 1.921 -7.173 1.00 95.94 101 LEU A O 1
ATOM 752 N N . GLU A 1 102 ? 23.639 4.149 -7.142 1.00 93.12 102 GLU A N 1
ATOM 753 C CA . GLU A 1 102 ? 24.737 4.369 -8.086 1.00 93.12 102 GLU A CA 1
ATOM 754 C C . GLU A 1 102 ? 25.661 5.509 -7.679 1.00 93.12 102 GLU A C 1
ATOM 756 O O . GLU A 1 102 ? 25.278 6.426 -6.942 1.00 93.12 102 GLU A O 1
ATOM 761 N N . GLN A 1 103 ? 26.897 5.482 -8.171 1.00 87.69 103 GLN A N 1
ATOM 762 C CA . GLN A 1 103 ? 27.798 6.606 -7.975 1.00 87.69 103 GLN A CA 1
ATOM 763 C C . GLN A 1 103 ? 27.534 7.758 -8.962 1.00 87.69 103 GLN A C 1
ATOM 765 O O . GLN A 1 103 ? 27.379 7.524 -10.159 1.00 87.69 103 GLN A O 1
ATOM 770 N N . PRO A 1 104 ? 27.599 9.025 -8.501 1.00 83.31 104 PRO A N 1
ATOM 771 C CA . PRO A 1 104 ? 27.783 9.443 -7.111 1.00 83.31 104 PRO A CA 1
ATOM 772 C C . PRO A 1 104 ? 26.429 9.725 -6.427 1.00 83.31 104 PRO A C 1
ATOM 774 O O . PRO A 1 104 ? 25.716 10.656 -6.814 1.00 83.31 104 PRO A O 1
ATOM 777 N N . ALA A 1 105 ? 26.090 8.963 -5.379 1.00 90.56 105 ALA A N 1
ATOM 778 C CA . ALA A 1 105 ? 24.886 9.139 -4.549 1.00 90.56 105 ALA A CA 1
ATOM 779 C C . ALA A 1 105 ? 23.560 9.238 -5.339 1.00 90.56 105 ALA A C 1
ATOM 781 O O . ALA A 1 105 ? 22.699 10.054 -5.012 1.00 90.56 105 ALA A O 1
ATOM 782 N N . GLY A 1 106 ? 23.424 8.474 -6.424 1.00 90.75 106 GLY A N 1
ATOM 783 C CA . GLY A 1 106 ? 22.209 8.376 -7.228 1.00 90.75 106 GLY A CA 1
ATOM 784 C C . GLY A 1 106 ? 21.295 7.258 -6.744 1.00 90.75 106 GLY A C 1
ATOM 785 O O . GLY A 1 106 ? 21.757 6.259 -6.193 1.00 90.75 106 GLY A O 1
ATOM 786 N N . VAL A 1 107 ? 19.996 7.451 -6.954 1.00 94.75 107 VAL A N 1
ATOM 787 C CA . VAL A 1 107 ? 18.981 6.431 -6.718 1.00 94.75 107 VAL A CA 1
ATOM 788 C C . VAL A 1 107 ? 17.985 6.441 -7.870 1.00 94.75 107 VAL A C 1
ATOM 790 O O . VAL A 1 107 ? 17.482 7.500 -8.244 1.00 94.75 107 VAL A O 1
ATOM 793 N N . THR A 1 108 ? 17.704 5.262 -8.414 1.00 94.31 108 THR A N 1
ATOM 794 C CA . THR A 1 108 ? 16.606 5.016 -9.354 1.00 94.31 108 THR A CA 1
ATOM 795 C C . THR A 1 108 ? 15.775 3.863 -8.812 1.00 94.31 108 THR A C 1
ATOM 797 O O . THR A 1 108 ? 16.332 2.862 -8.366 1.00 94.31 108 THR A O 1
ATOM 800 N N . HIS A 1 109 ? 14.452 3.992 -8.840 1.00 95.62 109 HIS A N 1
ATOM 801 C CA . HIS A 1 109 ? 13.542 2.960 -8.356 1.00 95.62 109 HIS A CA 1
ATOM 802 C C . HIS A 1 109 ? 12.587 2.527 -9.463 1.00 95.62 109 HIS A C 1
ATOM 804 O O . HIS A 1 109 ? 12.007 3.365 -10.152 1.00 95.62 109 HIS A O 1
ATOM 810 N N . TYR A 1 110 ? 12.433 1.218 -9.605 1.00 94.44 110 TYR A N 1
ATOM 811 C CA . TYR A 1 110 ? 11.480 0.570 -10.488 1.00 94.44 110 TYR A CA 1
ATOM 812 C C . TYR A 1 110 ? 10.566 -0.315 -9.642 1.00 94.44 110 TYR A C 1
ATOM 814 O O . TYR A 1 110 ? 11.058 -1.120 -8.853 1.00 94.44 110 TYR A O 1
ATOM 822 N N . ALA A 1 111 ? 9.254 -0.192 -9.824 1.00 93.19 111 ALA A N 1
ATOM 823 C CA . ALA A 1 111 ? 8.254 -0.994 -9.125 1.00 93.19 111 ALA A CA 1
ATOM 824 C C . ALA A 1 111 ? 7.305 -1.640 -10.139 1.00 93.19 111 ALA A C 1
ATOM 826 O O . ALA A 1 111 ? 6.946 -1.006 -11.132 1.00 93.19 111 ALA A O 1
ATOM 827 N N . GLY A 1 112 ? 6.919 -2.895 -9.894 1.00 92.31 112 GLY A N 1
ATOM 828 C CA . GLY A 1 112 ? 5.952 -3.608 -10.736 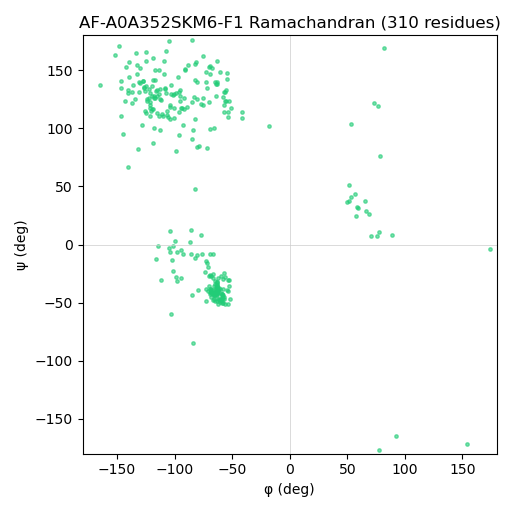1.00 92.31 112 GLY A CA 1
ATOM 829 C C . GLY A 1 112 ? 6.445 -3.902 -12.157 1.00 92.31 112 GLY A C 1
ATOM 830 O O . GLY A 1 112 ? 5.644 -3.969 -13.087 1.00 92.31 112 GLY A O 1
ATOM 831 N N . VAL A 1 113 ? 7.757 -4.054 -12.365 1.00 91.94 113 VAL A N 1
ATOM 832 C CA . VAL A 1 113 ? 8.299 -4.345 -13.700 1.00 91.94 113 VAL A CA 1
ATOM 833 C C . VAL A 1 113 ? 8.067 -5.811 -14.029 1.00 91.94 113 VAL A C 1
ATOM 835 O O . VAL A 1 113 ? 8.572 -6.681 -13.332 1.00 91.94 113 VAL A O 1
ATOM 838 N N . SER A 1 114 ? 7.346 -6.104 -15.110 1.00 90.94 114 SER A N 1
ATOM 839 C CA . SER A 1 114 ? 7.164 -7.488 -15.563 1.00 90.94 114 SER A CA 1
ATOM 840 C C . SER A 1 114 ? 8.512 -8.173 -15.808 1.00 90.94 114 SER A C 1
ATOM 842 O O . SER A 1 114 ? 9.354 -7.648 -16.540 1.00 90.94 114 SER A O 1
ATOM 844 N N . GLU A 1 115 ? 8.694 -9.380 -15.266 1.00 89.06 115 GLU A N 1
ATOM 845 C CA . GLU A 1 115 ? 9.894 -10.198 -15.492 1.00 89.06 115 GLU A CA 1
ATOM 846 C C . GLU A 1 115 ? 10.158 -10.465 -16.980 1.00 89.06 115 GLU A C 1
ATOM 848 O O . GLU A 1 115 ? 11.309 -10.593 -17.398 1.00 89.06 115 GLU A O 1
ATOM 853 N N . ALA A 1 116 ? 9.111 -10.474 -17.809 1.00 87.00 116 ALA A N 1
ATOM 854 C CA . ALA A 1 116 ? 9.246 -10.628 -19.254 1.00 87.00 116 ALA A CA 1
ATOM 855 C C . ALA A 1 116 ? 10.096 -9.514 -19.897 1.00 87.00 116 ALA A C 1
ATOM 857 O O . ALA A 1 116 ? 10.740 -9.752 -20.918 1.00 87.00 116 ALA A O 1
ATOM 858 N N . LEU A 1 117 ? 10.142 -8.316 -19.297 1.00 87.00 117 LEU A N 1
ATOM 859 C CA . LEU A 1 117 ? 10.935 -7.191 -19.802 1.00 87.00 117 LEU A CA 1
ATOM 860 C C . LEU A 1 117 ? 12.438 -7.363 -19.576 1.00 87.00 117 LEU A C 1
ATOM 862 O O . LEU A 1 117 ? 13.217 -6.780 -20.326 1.00 87.00 117 LEU A O 1
ATOM 866 N N . LEU A 1 118 ? 12.860 -8.173 -18.601 1.00 86.75 118 LEU A N 1
ATOM 867 C CA . LEU A 1 118 ? 14.282 -8.418 -18.326 1.00 86.75 118 LEU A CA 1
ATOM 868 C C . LEU A 1 118 ? 14.942 -9.212 -19.466 1.00 86.75 118 LEU A C 1
ATOM 870 O O . LEU A 1 118 ? 16.136 -9.067 -19.703 1.00 86.75 118 LEU A O 1
ATOM 874 N N . ARG A 1 119 ? 14.140 -10.007 -20.189 1.00 81.06 119 ARG A N 1
ATOM 875 C CA . ARG A 1 119 ? 14.555 -10.886 -21.299 1.00 81.06 119 ARG A CA 1
ATOM 876 C C . ARG A 1 119 ? 14.201 -10.346 -22.680 1.00 81.06 119 ARG A C 1
ATOM 878 O O . ARG A 1 119 ? 14.535 -10.959 -23.694 1.00 81.06 119 ARG A O 1
ATOM 885 N N . ALA A 1 120 ? 13.456 -9.248 -22.734 1.00 79.19 120 ALA A N 1
ATOM 886 C CA . ALA A 1 120 ? 13.005 -8.675 -23.987 1.00 79.19 120 ALA A CA 1
ATOM 887 C C . ALA A 1 120 ? 14.182 -8.074 -24.770 1.00 79.19 120 ALA A C 1
ATOM 889 O O . ALA A 1 120 ? 15.108 -7.500 -24.196 1.00 79.19 120 ALA A O 1
ATOM 890 N N . ASP A 1 121 ? 14.120 -8.144 -26.102 1.00 81.81 121 ASP A N 1
ATOM 891 C CA . ASP A 1 121 ? 14.975 -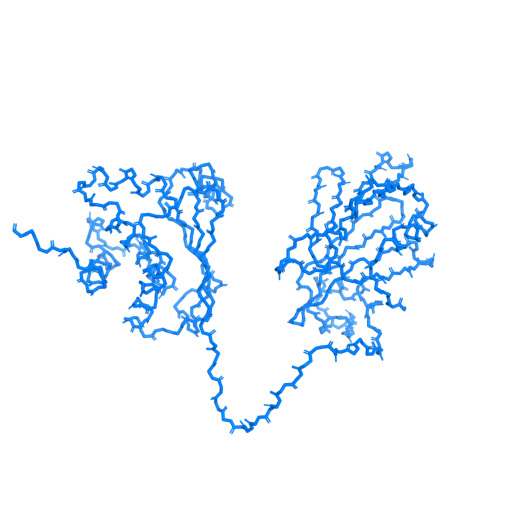7.302 -26.938 1.00 81.81 121 ASP A CA 1
ATOM 892 C C . ASP A 1 121 ? 14.501 -5.856 -26.786 1.00 81.81 121 ASP A C 1
ATOM 894 O O . ASP A 1 121 ? 13.513 -5.443 -27.401 1.00 81.81 121 ASP A O 1
ATOM 898 N N . PHE A 1 122 ? 15.195 -5.093 -25.944 1.00 78.12 122 PHE A N 1
ATOM 899 C CA . PHE A 1 122 ? 14.820 -3.724 -25.609 1.00 78.12 122 PHE A CA 1
ATOM 900 C C . PHE A 1 122 ? 14.714 -2.812 -26.840 1.00 78.12 122 PHE A C 1
ATOM 902 O O . PHE A 1 122 ? 13.951 -1.856 -26.807 1.00 78.12 122 PHE A O 1
ATOM 909 N N . MET A 1 123 ? 15.406 -3.113 -27.947 1.00 76.12 123 MET A N 1
ATOM 910 C CA . MET A 1 123 ? 15.304 -2.334 -29.191 1.00 76.12 123 MET A CA 1
ATOM 911 C C . MET A 1 123 ? 13.974 -2.535 -29.928 1.00 76.12 123 MET A C 1
ATOM 913 O O . MET A 1 123 ? 13.641 -1.761 -30.825 1.00 76.12 123 MET A O 1
ATOM 917 N N . SER A 1 124 ? 13.229 -3.582 -29.575 1.00 81.31 124 SER A N 1
ATOM 918 C CA . SER A 1 124 ? 11.915 -3.904 -30.138 1.00 81.31 124 SER A CA 1
ATOM 919 C C . SER A 1 124 ? 10.743 -3.421 -29.275 1.00 81.31 124 SER A C 1
ATOM 921 O O . SER A 1 124 ? 9.591 -3.520 -29.701 1.00 81.31 124 SER A O 1
ATOM 923 N N . LEU A 1 125 ? 11.027 -2.901 -28.076 1.00 80.75 125 LEU A N 1
ATOM 924 C CA . LEU A 1 125 ? 10.023 -2.410 -27.138 1.00 80.75 125 LEU A CA 1
ATOM 925 C C . LEU A 1 125 ? 9.573 -0.973 -27.465 1.00 80.75 125 LEU A C 1
ATOM 927 O O . LEU A 1 125 ? 10.337 -0.209 -28.058 1.00 80.75 125 LEU A O 1
ATOM 931 N N . PRO A 1 126 ? 8.356 -0.577 -27.039 1.00 83.88 126 PRO A N 1
ATOM 932 C CA . PRO A 1 126 ? 7.959 0.830 -26.964 1.00 83.88 126 PRO A CA 1
ATOM 933 C C . PRO A 1 126 ? 8.954 1.655 -26.137 1.00 83.88 126 PRO A C 1
ATOM 935 O O . PRO A 1 126 ? 9.528 1.142 -25.171 1.00 83.88 126 PRO A O 1
ATOM 938 N N . GLU A 1 127 ? 9.134 2.930 -26.490 1.00 72.38 127 GLU A N 1
ATOM 939 C CA . GLU A 1 127 ? 10.147 3.816 -25.895 1.00 72.38 127 GLU A CA 1
ATOM 940 C C . GLU A 1 127 ? 10.011 3.958 -24.372 1.00 72.38 127 GLU A C 1
ATOM 942 O O . GLU A 1 127 ? 11.009 4.069 -23.658 1.00 72.38 127 GLU A O 1
ATOM 947 N N . GLU A 1 128 ? 8.786 3.847 -23.863 1.00 83.38 128 GLU A N 1
ATOM 948 C CA . GLU A 1 128 ? 8.446 3.926 -22.446 1.00 83.38 128 GLU A CA 1
ATOM 949 C C . GLU A 1 128 ? 8.958 2.722 -21.638 1.00 83.38 128 GLU A C 1
ATOM 951 O O . GLU A 1 128 ? 9.206 2.841 -20.439 1.00 83.38 128 GLU A O 1
ATOM 956 N N . LEU A 1 129 ? 9.143 1.563 -22.283 1.00 80.50 129 LEU A N 1
ATOM 957 C CA . LEU A 1 129 ? 9.561 0.308 -21.642 1.00 80.50 129 LEU A CA 1
ATOM 958 C C . LEU A 1 129 ? 11.045 -0.014 -21.850 1.00 80.50 129 LEU A C 1
ATOM 960 O O . LEU A 1 129 ? 11.597 -0.876 -21.164 1.00 80.50 129 LEU A O 1
ATOM 964 N N . MET A 1 130 ? 11.714 0.683 -22.771 1.00 79.62 130 MET A N 1
ATOM 965 C CA . MET A 1 130 ? 13.125 0.435 -23.082 1.00 79.62 130 MET A CA 1
ATOM 966 C C . MET A 1 130 ? 14.028 0.629 -21.861 1.00 79.62 130 MET A C 1
ATOM 968 O O . MET A 1 130 ? 14.944 -0.160 -21.636 1.00 79.62 130 MET A O 1
ATOM 972 N N . MET A 1 131 ? 13.777 1.674 -21.065 1.00 79.56 131 MET A N 1
ATOM 973 C CA . MET A 1 131 ? 14.652 2.038 -19.948 1.00 79.56 131 MET A CA 1
ATOM 974 C C . MET A 1 131 ? 14.599 1.029 -18.800 1.00 79.56 131 MET A C 1
ATOM 976 O O . MET A 1 131 ? 15.653 0.662 -18.284 1.00 79.56 131 MET A O 1
ATOM 980 N N . SER A 1 132 ? 13.410 0.546 -18.427 1.00 82.94 132 SER A N 1
ATOM 981 C CA . SER A 1 132 ? 13.261 -0.467 -17.374 1.00 82.94 132 SER A CA 1
ATOM 982 C C . SER A 1 132 ? 13.818 -1.822 -17.814 1.00 82.94 132 SER A C 1
ATOM 984 O O . SER A 1 132 ? 14.523 -2.465 -17.039 1.00 82.94 132 SER A O 1
ATOM 986 N N . SER A 1 133 ? 13.588 -2.211 -19.072 1.00 85.88 133 SER A N 1
ATOM 987 C CA . SER A 1 133 ? 14.170 -3.420 -19.667 1.00 85.88 133 SER A CA 1
ATOM 988 C C . SER A 1 133 ? 15.703 -3.371 -19.669 1.00 85.88 133 SER A C 1
ATOM 990 O O . SER A 1 133 ? 16.356 -4.280 -19.157 1.00 85.88 133 SER A O 1
ATOM 992 N N . LEU A 1 134 ? 16.300 -2.273 -20.148 1.00 84.12 134 LEU A N 1
ATOM 993 C CA . LEU A 1 134 ? 17.754 -2.116 -20.191 1.00 84.12 134 LEU A CA 1
ATOM 994 C C . LEU A 1 134 ? 18.370 -2.076 -18.787 1.00 84.12 134 LEU A C 1
ATOM 996 O O . LEU A 1 134 ? 19.339 -2.791 -18.523 1.00 84.12 134 LEU A O 1
ATOM 1000 N N . ALA A 1 135 ? 17.816 -1.255 -17.890 1.00 84.31 135 ALA A N 1
ATOM 1001 C CA . ALA A 1 135 ? 18.356 -1.052 -16.548 1.00 84.31 135 ALA A CA 1
ATOM 1002 C C . ALA A 1 135 ? 18.324 -2.331 -15.699 1.00 84.31 135 ALA A C 1
ATOM 1004 O O . ALA A 1 135 ? 19.227 -2.547 -14.893 1.00 84.31 135 ALA A O 1
ATOM 1005 N N . LEU A 1 136 ? 17.310 -3.181 -15.889 1.00 89.00 136 LEU A N 1
ATOM 1006 C CA . LEU A 1 136 ? 17.117 -4.401 -15.102 1.00 89.00 136 LEU A CA 1
ATOM 1007 C C . LEU A 1 136 ? 17.570 -5.678 -15.817 1.00 89.00 136 LEU A C 1
ATOM 1009 O O . LEU A 1 136 ? 17.533 -6.745 -15.210 1.00 89.00 136 LEU A O 1
ATOM 1013 N N . SER A 1 137 ? 18.066 -5.586 -17.054 1.00 85.50 137 SER A N 1
ATOM 1014 C CA . SER A 1 137 ? 18.582 -6.733 -17.822 1.00 85.50 137 SER A CA 1
ATOM 1015 C C . SER A 1 137 ? 19.651 -7.544 -17.075 1.00 85.50 137 SER A C 1
ATOM 1017 O O . SER A 1 137 ? 19.724 -8.757 -17.220 1.00 85.50 137 SER A O 1
ATOM 1019 N N . MET A 1 138 ? 20.443 -6.904 -16.205 1.00 82.62 138 MET A N 1
ATOM 1020 C CA . MET A 1 138 ? 21.468 -7.572 -15.385 1.00 82.62 138 MET A CA 1
ATOM 1021 C C . MET A 1 138 ? 20.909 -8.496 -14.293 1.00 82.62 138 MET A C 1
ATOM 1023 O O . MET A 1 138 ? 21.678 -9.160 -13.599 1.00 82.62 138 MET A O 1
ATOM 1027 N N . LEU A 1 139 ? 19.593 -8.481 -14.088 1.00 85.62 139 LEU A N 1
ATOM 1028 C CA . LEU A 1 139 ? 18.908 -9.391 -13.185 1.00 85.62 139 LEU A CA 1
ATOM 1029 C C . LEU A 1 139 ? 18.564 -10.716 -13.891 1.00 85.62 139 LEU A C 1
ATOM 1031 O O . LEU A 1 139 ? 18.136 -11.655 -13.232 1.00 85.62 139 LEU A O 1
ATOM 1035 N N . ASP A 1 140 ? 18.755 -10.843 -15.201 1.00 79.31 140 ASP A N 1
ATOM 1036 C CA . ASP A 1 140 ? 18.550 -12.104 -15.916 1.00 79.31 140 ASP A CA 1
ATOM 1037 C C . ASP A 1 140 ? 19.760 -13.045 -15.714 1.00 79.31 140 ASP A C 1
ATOM 1039 O O . ASP A 1 140 ? 20.696 -13.049 -16.505 1.00 79.31 140 ASP A O 1
ATOM 1043 N N . ASP A 1 141 ? 19.776 -13.809 -14.615 1.00 64.56 141 ASP A N 1
ATOM 1044 C CA . ASP A 1 141 ? 20.730 -14.907 -14.368 1.00 64.56 141 ASP A CA 1
ATOM 1045 C C . ASP A 1 141 ? 19.933 -16.233 -14.192 1.00 64.56 141 ASP A C 1
ATOM 1047 O O . ASP A 1 141 ? 18.996 -16.295 -13.390 1.00 64.56 141 ASP A O 1
ATOM 1051 N N . GLU A 1 142 ? 20.297 -17.288 -14.942 1.00 50.62 142 GLU A N 1
ATOM 1052 C CA . GLU A 1 142 ? 19.705 -18.650 -14.936 1.00 50.62 142 GLU A CA 1
ATOM 1053 C C . GLU A 1 142 ? 20.248 -19.571 -13.811 1.00 50.62 142 GLU A C 1
ATOM 1055 O O . GLU A 1 142 ? 20.602 -20.718 -14.074 1.00 50.62 142 GLU A O 1
ATOM 1060 N N . ASP A 1 143 ? 20.316 -19.124 -12.555 1.00 38.88 143 ASP A N 1
ATOM 1061 C CA . ASP A 1 143 ? 20.680 -20.020 -11.440 1.00 38.88 143 ASP A CA 1
ATOM 1062 C C . ASP A 1 143 ? 19.567 -20.088 -10.381 1.00 38.88 143 ASP A C 1
ATOM 1064 O O . ASP A 1 143 ? 19.239 -19.105 -9.715 1.00 38.88 143 ASP A O 1
ATOM 1068 N N . ASP A 1 144 ? 18.998 -21.293 -10.254 1.00 37.94 144 ASP A N 1
ATOM 1069 C CA . ASP A 1 144 ? 18.005 -21.733 -9.273 1.00 37.94 144 ASP A CA 1
ATOM 1070 C C . ASP A 1 144 ? 18.286 -21.203 -7.853 1.00 37.94 144 ASP A C 1
ATOM 1072 O O . ASP A 1 144 ? 19.208 -21.660 -7.168 1.00 37.94 144 ASP A O 1
ATOM 1076 N N . VAL A 1 145 ? 17.405 -20.343 -7.334 1.00 35.03 145 VAL A N 1
ATOM 1077 C CA . VAL A 1 145 ? 17.156 -20.319 -5.888 1.00 35.03 145 VAL A CA 1
ATOM 1078 C C . VAL A 1 145 ? 16.125 -21.401 -5.622 1.00 35.03 145 VAL A C 1
ATOM 1080 O O . VAL A 1 145 ? 14.933 -21.237 -5.861 1.00 35.03 145 VAL A O 1
ATOM 1083 N N . VAL A 1 146 ? 16.639 -22.548 -5.189 1.00 32.06 146 VAL A N 1
ATOM 1084 C CA . VAL A 1 146 ? 15.867 -23.725 -4.809 1.00 32.06 146 VAL A CA 1
ATOM 1085 C C . VAL A 1 146 ? 14.825 -23.336 -3.761 1.00 32.06 146 VAL A C 1
ATOM 1087 O O . VAL A 1 146 ? 15.157 -23.026 -2.616 1.00 32.06 146 VAL A O 1
ATOM 1090 N N . ASP A 1 147 ? 13.560 -23.433 -4.160 1.00 33.25 147 ASP A N 1
ATOM 1091 C CA . ASP A 1 147 ? 12.426 -23.586 -3.262 1.00 33.25 147 ASP A CA 1
ATOM 1092 C C . ASP A 1 147 ? 12.673 -24.784 -2.336 1.00 33.25 147 ASP A C 1
ATOM 1094 O O . ASP A 1 147 ? 12.611 -25.950 -2.736 1.00 33.25 147 ASP A O 1
ATOM 1098 N N . THR A 1 148 ? 12.903 -24.511 -1.056 1.00 29.34 148 THR A N 1
ATOM 1099 C CA . THR A 1 148 ? 12.642 -25.492 -0.002 1.00 29.34 148 THR A CA 1
ATOM 1100 C C . THR A 1 148 ? 11.863 -24.852 1.129 1.00 29.34 148 THR A C 1
ATOM 1102 O O . THR A 1 148 ? 12.445 -24.553 2.163 1.00 29.34 148 THR A O 1
ATOM 1105 N N . VAL A 1 149 ? 10.538 -24.760 0.968 1.00 28.83 149 VAL A N 1
ATOM 1106 C CA . VAL A 1 149 ? 9.609 -25.388 1.922 1.00 28.83 149 VAL A CA 1
ATOM 1107 C C . VAL A 1 149 ? 8.359 -25.909 1.188 1.00 28.83 149 VAL A C 1
ATOM 1109 O O . VAL A 1 149 ? 7.384 -25.202 0.991 1.00 28.83 149 VAL A O 1
ATOM 1112 N N . GLY A 1 150 ? 8.384 -27.199 0.836 1.00 26.11 150 GLY A N 1
ATOM 1113 C CA . GLY A 1 150 ? 7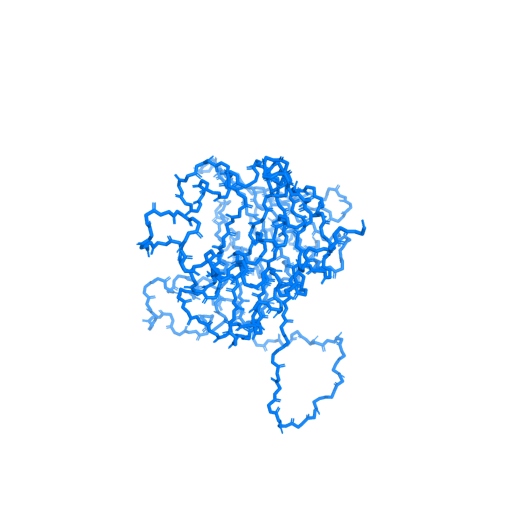.214 -28.079 0.946 1.00 26.11 150 GLY A CA 1
ATOM 1114 C C . GLY A 1 150 ? 6.111 -27.990 -0.111 1.00 26.11 150 GLY A C 1
ATOM 1115 O O . GLY A 1 150 ? 4.989 -27.607 0.199 1.00 26.11 150 GLY A O 1
ATOM 1116 N N . ALA A 1 151 ? 6.366 -28.543 -1.297 1.00 26.14 151 ALA A N 1
ATOM 1117 C CA . ALA A 1 151 ? 5.300 -29.084 -2.133 1.00 26.14 151 ALA A CA 1
ATOM 1118 C C . ALA A 1 151 ? 4.617 -30.275 -1.431 1.00 26.14 151 ALA A C 1
ATOM 1120 O O . ALA A 1 151 ? 5.273 -31.263 -1.088 1.00 26.14 151 ALA A O 1
ATOM 1121 N N . VAL A 1 152 ? 3.288 -30.235 -1.313 1.00 27.38 152 VAL A N 1
ATOM 1122 C CA . VAL A 1 152 ? 2.470 -31.453 -1.318 1.00 27.38 152 VAL A CA 1
ATOM 1123 C C . VAL A 1 152 ? 1.530 -31.390 -2.515 1.00 27.38 152 VAL A C 1
ATOM 1125 O O . VAL A 1 152 ? 0.498 -30.738 -2.488 1.00 27.38 152 VAL A O 1
ATOM 1128 N N . ALA A 1 153 ? 1.965 -32.116 -3.545 1.00 26.88 153 ALA A N 1
ATOM 1129 C CA . ALA A 1 153 ? 1.194 -32.822 -4.562 1.00 26.88 153 ALA A CA 1
ATOM 1130 C C . ALA A 1 153 ? 0.126 -32.046 -5.352 1.00 26.88 153 ALA A C 1
ATOM 1132 O O . ALA A 1 153 ? -1.029 -31.923 -4.954 1.00 26.88 153 ALA A O 1
ATOM 1133 N N . ALA A 1 154 ? 0.500 -31.722 -6.591 1.00 27.97 154 ALA A N 1
ATOM 1134 C CA . ALA A 1 154 ? -0.430 -31.597 -7.700 1.00 27.97 154 ALA A CA 1
ATOM 1135 C C . ALA A 1 154 ? -1.244 -32.891 -7.883 1.00 27.97 154 ALA A C 1
ATOM 1137 O O . ALA A 1 154 ? -0.686 -33.990 -7.984 1.00 27.97 154 ALA A O 1
ATOM 1138 N N . SER A 1 155 ? -2.557 -32.747 -8.031 1.00 23.39 155 SER A N 1
ATOM 1139 C CA . SER A 1 155 ? -3.371 -33.723 -8.743 1.00 23.39 155 SER A CA 1
ATOM 1140 C C . SER A 1 155 ? -4.374 -33.022 -9.649 1.00 23.39 155 SER A C 1
ATOM 1142 O O . SER A 1 155 ? -5.262 -32.330 -9.165 1.00 23.39 155 SER A O 1
ATOM 1144 N N . SER A 1 156 ? -4.254 -33.354 -10.934 1.00 24.91 156 SER A N 1
ATOM 1145 C CA . SER A 1 156 ? -5.317 -33.406 -11.936 1.00 24.91 156 SER A CA 1
ATOM 1146 C C . SER A 1 156 ? -5.873 -32.087 -12.465 1.00 24.91 156 SER A C 1
ATOM 1148 O O . SER A 1 156 ? -6.495 -31.309 -11.753 1.00 24.91 156 SER A O 1
ATOM 1150 N N . GLU A 1 157 ? -5.755 -31.952 -13.787 1.00 39.75 157 GLU A N 1
ATOM 1151 C CA . GLU A 1 157 ? -6.586 -31.114 -14.645 1.00 39.75 157 GLU A CA 1
ATOM 1152 C C . GLU A 1 157 ? -8.062 -31.204 -14.228 1.00 39.75 157 GLU A C 1
ATOM 1154 O O . GLU A 1 157 ? -8.725 -32.230 -14.394 1.00 39.75 157 GLU A O 1
ATOM 1159 N N . ALA A 1 158 ? -8.550 -30.114 -13.654 1.00 24.88 158 ALA A N 1
ATOM 1160 C CA . ALA A 1 158 ? -9.944 -29.728 -13.531 1.00 24.88 158 ALA A CA 1
ATOM 1161 C C . ALA A 1 158 ? -9.924 -28.244 -13.153 1.00 24.88 158 ALA A C 1
ATOM 1163 O O . ALA A 1 158 ? -9.093 -27.849 -12.345 1.00 24.88 158 ALA A O 1
ATOM 1164 N N . HIS A 1 159 ? -10.797 -27.445 -13.768 1.00 36.16 159 HIS A N 1
ATOM 1165 C CA . HIS A 1 159 ? -11.233 -26.119 -13.310 1.00 36.16 159 HIS A CA 1
ATOM 1166 C C . HIS A 1 159 ? -10.925 -25.888 -11.810 1.00 36.16 159 HIS A C 1
ATOM 1168 O O . HIS A 1 159 ? -11.613 -26.448 -10.957 1.00 36.16 159 HIS A O 1
ATOM 1174 N N . GLN A 1 160 ? -9.864 -25.142 -11.488 1.00 30.66 160 GLN A N 1
ATOM 1175 C CA . GLN A 1 160 ? -9.546 -24.756 -10.113 1.00 30.66 160 GLN A CA 1
ATOM 1176 C C . GLN A 1 160 ? -9.935 -23.295 -9.949 1.00 30.66 160 GLN A C 1
ATOM 1178 O O . GLN A 1 160 ? -9.340 -22.405 -10.541 1.00 30.66 160 GLN A O 1
ATOM 1183 N N . THR A 1 161 ? -11.017 -23.118 -9.205 1.00 34.84 161 THR A N 1
ATOM 1184 C CA . THR A 1 161 ? -11.599 -21.874 -8.722 1.00 34.84 161 THR A CA 1
ATOM 1185 C C . THR A 1 161 ? -10.527 -21.027 -8.034 1.00 34.84 161 THR A C 1
ATOM 1187 O O . THR A 1 161 ? -9.960 -21.469 -7.035 1.00 34.84 161 THR A O 1
ATOM 1190 N N . GLU A 1 162 ? -10.242 -19.838 -8.569 1.00 42.84 162 GLU A N 1
ATOM 1191 C CA . GLU A 1 162 ? -9.494 -18.798 -7.857 1.00 42.84 162 GLU A CA 1
ATOM 1192 C C . GLU A 1 162 ? -10.253 -18.467 -6.564 1.00 42.84 162 GLU A C 1
ATOM 1194 O O . GLU A 1 162 ? -11.472 -18.277 -6.571 1.00 42.84 162 GLU A O 1
ATOM 1199 N N . SER A 1 163 ? -9.563 -18.526 -5.427 1.00 51.56 163 SER A N 1
ATOM 1200 C CA . SER A 1 163 ? -10.177 -18.268 -4.122 1.00 51.56 163 SER A CA 1
ATOM 1201 C C . SER A 1 163 ? -10.390 -16.766 -3.979 1.00 51.56 163 SER A C 1
ATOM 1203 O O . SER A 1 163 ? -9.410 -16.032 -3.990 1.00 51.56 163 SER A O 1
ATOM 1205 N N . ALA A 1 164 ? -11.638 -16.332 -3.808 1.00 72.31 164 ALA A N 1
ATOM 1206 C CA . ALA A 1 164 ? -11.966 -14.959 -3.443 1.00 72.31 164 ALA A CA 1
ATOM 1207 C C . ALA A 1 164 ? -11.194 -14.531 -2.179 1.00 72.31 164 ALA A C 1
ATOM 1209 O O . ALA A 1 164 ? -11.326 -15.190 -1.142 1.00 72.31 164 ALA A O 1
ATOM 1210 N N . SER A 1 165 ? -10.421 -13.445 -2.251 1.00 86.00 165 SER A N 1
ATOM 1211 C CA . SER A 1 165 ? -9.825 -12.776 -1.092 1.00 86.00 165 SER A CA 1
ATOM 1212 C C . SER A 1 165 ? -10.591 -11.499 -0.759 1.00 86.00 165 SER A C 1
ATOM 1214 O O . SER A 1 165 ? -10.867 -10.666 -1.620 1.00 86.00 165 SER A O 1
ATOM 1216 N N . ILE A 1 166 ? -10.960 -11.358 0.515 1.00 90.50 166 ILE A N 1
ATOM 1217 C CA . ILE A 1 166 ? -11.434 -10.099 1.088 1.00 90.50 166 ILE A CA 1
ATOM 1218 C C . ILE A 1 166 ? -10.544 -9.809 2.289 1.00 90.50 166 ILE A C 1
ATOM 1220 O O . ILE A 1 166 ? -10.571 -10.547 3.276 1.00 90.50 166 ILE A O 1
ATOM 1224 N N . GLU A 1 167 ? -9.740 -8.757 2.202 1.00 91.56 167 GLU A N 1
ATOM 1225 C CA . GLU A 1 167 ? -8.834 -8.341 3.268 1.00 91.56 167 GLU A CA 1
ATOM 1226 C C . GLU A 1 167 ? -9.356 -7.066 3.931 1.00 91.56 167 GLU A C 1
ATOM 1228 O O . GLU A 1 167 ? -9.712 -6.101 3.261 1.00 91.56 167 GLU A O 1
ATOM 1233 N N . ILE A 1 168 ? -9.428 -7.057 5.264 1.00 89.94 168 ILE A N 1
ATOM 1234 C CA . ILE A 1 168 ? -9.893 -5.898 6.035 1.00 89.94 168 ILE A CA 1
ATOM 1235 C C . ILE A 1 168 ? -8.698 -5.307 6.771 1.00 89.94 168 ILE A C 1
ATOM 1237 O O . ILE A 1 168 ? -8.181 -5.908 7.716 1.00 89.94 168 ILE A O 1
ATOM 1241 N N . LEU A 1 169 ? -8.277 -4.119 6.344 1.00 87.31 169 LEU A N 1
ATOM 1242 C CA . LEU A 1 169 ? -7.126 -3.408 6.876 1.00 87.31 169 LEU A CA 1
ATOM 1243 C C . LEU A 1 169 ? -7.552 -2.300 7.836 1.00 87.31 169 LEU A C 1
ATOM 1245 O O . LEU A 1 169 ? -8.358 -1.427 7.513 1.00 87.31 169 LEU A O 1
ATOM 1249 N N . HIS A 1 170 ? -6.949 -2.310 9.020 1.00 86.19 170 HIS A N 1
ATOM 1250 C CA . HIS A 1 170 ? -7.099 -1.256 10.017 1.00 86.19 170 HIS A CA 1
ATOM 1251 C C . HIS A 1 170 ? -5.915 -0.284 9.860 1.00 86.19 170 HIS A C 1
ATOM 1253 O O . HIS A 1 170 ? -4.841 -0.551 10.393 1.00 86.19 170 HIS A O 1
ATOM 1259 N N . ASP A 1 171 ? -6.089 0.801 9.091 1.00 81.44 171 ASP A N 1
ATOM 1260 C CA . ASP A 1 171 ? -5.019 1.772 8.778 1.00 81.44 171 ASP A CA 1
ATOM 1261 C C . ASP A 1 171 ? -4.870 2.820 9.898 1.00 81.44 171 ASP A C 1
ATOM 1263 O O . ASP A 1 171 ? -4.065 2.669 10.817 1.00 81.44 171 ASP A O 1
ATOM 1267 N N . SER A 1 172 ? -5.684 3.880 9.860 1.00 80.00 172 SER A N 1
ATOM 1268 C CA . SER A 1 172 ? -5.649 4.978 10.840 1.00 80.00 172 SER A CA 1
ATOM 1269 C C . SER A 1 172 ? -6.930 5.115 11.666 1.00 80.00 172 SER A C 1
ATOM 1271 O O . SER A 1 172 ? -6.954 5.853 12.653 1.00 80.00 172 SER A O 1
ATOM 1273 N N . GLY A 1 173 ? -8.008 4.438 11.257 1.00 72.56 173 GLY A N 1
ATOM 1274 C CA . GLY A 1 173 ? -9.336 4.579 11.846 1.00 72.56 173 GLY A CA 1
ATOM 1275 C C . GLY A 1 173 ? -9.541 3.765 13.127 1.00 72.56 173 GLY A C 1
ATOM 1276 O O . GLY A 1 173 ? -8.863 2.761 13.344 1.00 72.56 173 GLY A O 1
ATOM 1277 N N . PRO A 1 174 ? -10.502 4.155 13.988 1.00 79.88 174 PRO A N 1
ATOM 1278 C CA . PRO A 1 174 ? -11.003 3.260 15.024 1.00 79.88 174 PRO A CA 1
ATOM 1279 C C . PRO A 1 174 ? -11.683 2.035 14.396 1.00 79.88 174 PRO A C 1
ATOM 1281 O O . PRO A 1 174 ? -12.164 2.096 13.259 1.00 79.88 174 PRO A O 1
ATOM 1284 N N . ASP A 1 175 ? -11.772 0.953 15.172 1.00 82.75 175 ASP A N 1
ATOM 1285 C CA . ASP A 1 175 ? -12.447 -0.275 14.750 1.00 82.75 175 ASP A CA 1
ATOM 1286 C C . ASP A 1 175 ? -13.882 -0.006 14.289 1.00 82.75 175 ASP A C 1
ATOM 1288 O O . ASP A 1 175 ? -14.609 0.812 14.870 1.00 82.75 175 ASP A O 1
ATOM 1292 N N . ALA A 1 176 ? -14.293 -0.727 13.246 1.00 86.31 176 ALA A N 1
ATOM 1293 C CA . ALA A 1 176 ? -15.646 -0.662 12.731 1.00 86.31 176 ALA A CA 1
ATOM 1294 C C . ALA A 1 176 ? -16.673 -1.092 13.803 1.00 86.31 176 ALA A C 1
ATOM 1296 O O . ALA A 1 176 ? -16.408 -1.980 14.618 1.00 86.31 176 ALA A O 1
ATOM 1297 N N . PRO A 1 177 ? -17.892 -0.523 13.788 1.00 87.31 177 PRO A N 1
ATOM 1298 C CA . PRO A 1 177 ? -19.002 -0.991 14.619 1.00 87.31 177 PRO A CA 1
ATOM 1299 C C . PRO A 1 177 ? -19.503 -2.395 14.220 1.00 87.31 177 PRO A C 1
ATOM 1301 O O . PRO A 1 177 ? -20.314 -2.976 14.939 1.00 87.31 177 PRO A O 1
ATOM 1304 N N . LEU A 1 178 ? -19.020 -2.944 13.098 1.00 88.88 178 LEU A N 1
ATOM 1305 C CA . LEU A 1 178 ? -19.244 -4.313 12.640 1.00 88.88 178 LEU A CA 1
ATOM 1306 C C . L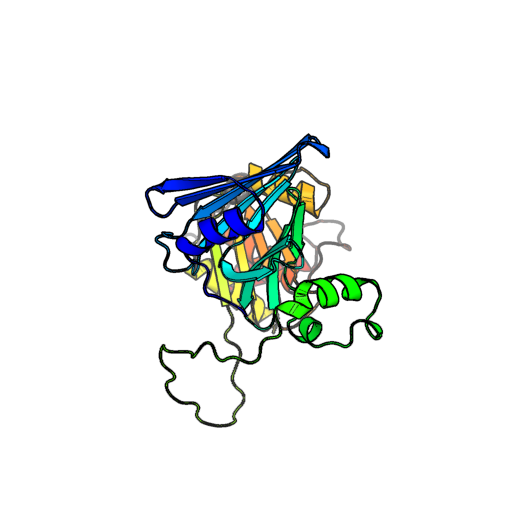EU A 1 178 ? -17.967 -5.149 12.764 1.00 88.88 178 LEU A C 1
ATOM 1308 O O . LEU A 1 178 ? -16.863 -4.650 12.572 1.00 88.88 178 LEU A O 1
ATOM 1312 N N . SER A 1 179 ? -18.123 -6.445 13.045 1.00 90.25 179 SER A N 1
ATOM 1313 C CA . SER A 1 179 ? -16.993 -7.381 13.024 1.00 90.25 179 SER A CA 1
ATOM 1314 C C . SER A 1 179 ? -16.499 -7.628 11.597 1.00 90.25 179 SER A C 1
ATOM 1316 O O . SER A 1 179 ? -17.299 -7.615 10.661 1.00 90.25 179 SER A O 1
ATOM 1318 N N . ASN A 1 180 ? -15.215 -7.960 11.446 1.00 89.12 180 ASN A N 1
ATOM 1319 C CA . ASN A 1 180 ? -14.616 -8.265 10.143 1.00 89.12 180 ASN A CA 1
ATOM 1320 C C . ASN A 1 180 ? -15.387 -9.365 9.390 1.00 89.12 180 ASN A C 1
ATOM 1322 O O . ASN A 1 180 ? -15.654 -9.228 8.203 1.00 89.12 180 ASN A O 1
ATOM 1326 N N . ALA A 1 181 ? -15.868 -10.389 10.103 1.00 87.81 181 ALA A N 1
ATOM 1327 C CA . ALA A 1 181 ? -16.688 -11.451 9.517 1.00 87.81 181 ALA A CA 1
ATOM 1328 C C . ALA A 1 181 ? -18.034 -10.947 8.962 1.00 87.81 181 ALA A C 1
ATOM 1330 O O . ALA A 1 181 ? -18.510 -11.456 7.953 1.00 87.81 181 ALA A O 1
ATOM 1331 N N . HIS A 1 182 ? -18.665 -9.955 9.601 1.00 90.94 182 HIS A N 1
ATOM 1332 C CA . HIS A 1 182 ? -19.901 -9.363 9.077 1.00 90.94 182 HIS A CA 1
ATOM 1333 C C . HIS A 1 182 ? -19.631 -8.485 7.853 1.00 90.94 182 HIS A C 1
ATOM 1335 O O . HIS A 1 182 ? -20.415 -8.515 6.913 1.00 90.94 182 HIS A O 1
ATOM 1341 N N . ILE A 1 183 ? -18.526 -7.732 7.840 1.00 92.50 183 ILE A N 1
ATOM 1342 C CA . ILE A 1 183 ? -18.121 -6.932 6.674 1.00 92.50 183 ILE A CA 1
ATOM 1343 C C . ILE A 1 183 ? -17.881 -7.855 5.471 1.00 92.50 183 ILE A C 1
ATOM 1345 O O . ILE A 1 183 ? -18.450 -7.633 4.406 1.00 92.50 183 ILE A O 1
ATOM 1349 N N . GLU A 1 184 ? -17.131 -8.941 5.668 1.00 92.06 184 GLU A N 1
ATOM 1350 C CA . GLU A 1 184 ? -16.881 -9.963 4.646 1.00 92.06 184 GLU A CA 1
ATOM 1351 C C . GLU A 1 184 ? -18.192 -10.569 4.112 1.00 92.06 184 GLU A C 1
ATOM 1353 O O . GLU A 1 184 ? -18.408 -10.635 2.902 1.00 92.06 184 GLU A O 1
ATOM 1358 N N . GLN A 1 185 ? -19.117 -10.938 5.006 1.00 92.56 185 GLN A N 1
ATOM 1359 C CA . GLN A 1 185 ? -20.435 -11.464 4.632 1.00 92.56 185 GLN A CA 1
ATOM 1360 C C . GLN A 1 185 ? -21.268 -10.474 3.814 1.00 92.56 185 GLN A C 1
ATOM 1362 O O . GLN A 1 185 ? -21.974 -10.896 2.897 1.00 92.56 185 GLN A O 1
ATOM 1367 N N . LEU A 1 186 ? -21.205 -9.177 4.126 1.00 95.50 186 LEU A N 1
ATOM 1368 C CA . LEU A 1 186 ? -21.887 -8.146 3.344 1.00 95.50 186 LEU A CA 1
ATOM 1369 C C . LEU A 1 186 ? -21.289 -8.044 1.941 1.00 95.50 186 LEU A C 1
ATOM 1371 O O . LEU A 1 186 ? -22.044 -8.067 0.972 1.00 95.50 186 LEU A O 1
ATOM 1375 N N . CYS A 1 187 ? -19.960 -8.007 1.820 1.00 94.94 187 CYS A N 1
ATOM 1376 C CA . CYS A 1 187 ? -19.282 -7.972 0.525 1.00 94.94 187 CYS A CA 1
ATOM 1377 C C . CYS A 1 187 ? -19.650 -9.182 -0.345 1.00 94.94 187 CYS A C 1
ATOM 1379 O O . CYS A 1 187 ? -20.109 -9.011 -1.477 1.00 94.94 187 CYS A O 1
ATOM 1381 N N . VAL A 1 188 ? -19.549 -10.398 0.205 1.00 93.44 188 VAL A N 1
ATOM 1382 C CA . VAL A 1 188 ? -19.965 -11.633 -0.484 1.00 93.44 188 VAL A CA 1
ATOM 1383 C C . VAL A 1 188 ? -21.446 -11.574 -0.859 1.00 93.44 188 VAL A C 1
ATOM 1385 O O . VAL A 1 188 ? -21.809 -11.844 -2.001 1.00 93.44 188 VAL A O 1
ATOM 1388 N N . GLY A 1 189 ? -22.311 -11.162 0.070 1.00 93.38 189 GLY A N 1
ATOM 1389 C CA . GLY A 1 189 ? -23.753 -11.100 -0.152 1.00 93.38 189 GLY A CA 1
ATOM 1390 C C . GLY A 1 189 ? -24.178 -10.093 -1.225 1.00 93.38 189 GLY A C 1
ATOM 1391 O O . GLY A 1 189 ? -25.183 -10.327 -1.905 1.00 93.38 189 GLY A O 1
ATOM 1392 N N . VAL A 1 190 ? -23.442 -8.987 -1.392 1.00 95.31 190 VAL A N 1
ATOM 1393 C CA . VAL A 1 190 ? -23.647 -8.029 -2.491 1.00 95.31 190 VAL A CA 1
ATOM 1394 C C . VAL A 1 190 ? -23.158 -8.624 -3.808 1.00 95.31 190 VAL A C 1
ATOM 1396 O O . VAL A 1 190 ? -23.928 -8.640 -4.765 1.00 95.31 190 VAL A O 1
ATOM 1399 N N . ALA A 1 191 ? -21.949 -9.189 -3.853 1.00 92.50 191 ALA A N 1
ATOM 1400 C CA . ALA A 1 191 ? -21.415 -9.812 -5.066 1.00 92.50 191 ALA A CA 1
ATOM 1401 C C . ALA A 1 191 ? -22.326 -10.941 -5.587 1.00 92.50 191 ALA A C 1
ATOM 1403 O O . ALA A 1 191 ? -22.673 -10.968 -6.768 1.00 92.50 191 ALA A O 1
ATOM 1404 N N . GLU A 1 192 ? -22.829 -11.804 -4.700 1.00 92.88 192 GLU A N 1
ATOM 1405 C CA . GLU A 1 192 ? -23.821 -12.829 -5.047 1.00 92.88 192 GLU A CA 1
ATOM 1406 C C . GLU A 1 192 ? -25.135 -12.220 -5.569 1.00 92.88 192 GLU A C 1
ATOM 1408 O O . GLU A 1 192 ? -25.756 -12.763 -6.485 1.00 92.88 192 GLU A O 1
ATOM 1413 N N . ALA A 1 193 ? -25.575 -11.084 -5.011 1.00 92.25 193 ALA A N 1
ATOM 1414 C CA . ALA A 1 193 ? -26.776 -10.380 -5.471 1.00 92.25 193 ALA A CA 1
ATOM 1415 C C . ALA A 1 193 ? -26.647 -9.855 -6.897 1.00 92.25 193 ALA A C 1
ATOM 1417 O O . ALA A 1 193 ? -27.613 -9.905 -7.662 1.00 92.25 193 ALA A O 1
ATOM 1418 N N . GLU A 1 194 ? -25.467 -9.325 -7.204 1.00 92.81 194 GLU A N 1
ATOM 1419 C CA . GLU A 1 194 ? -25.118 -8.730 -8.488 1.00 92.81 194 GLU A CA 1
ATOM 1420 C C . GLU A 1 194 ? -24.605 -9.784 -9.483 1.00 92.81 194 GLU A C 1
ATOM 1422 O O . GLU A 1 194 ? -24.310 -9.458 -10.628 1.00 92.81 194 GLU A O 1
ATOM 1427 N N . SER A 1 195 ? -24.576 -11.067 -9.090 1.00 92.12 195 SER A N 1
ATOM 1428 C CA . SER A 1 195 ? -24.071 -12.182 -9.907 1.00 92.12 195 SER A CA 1
ATOM 1429 C C . SER A 1 195 ? -22.624 -11.970 -10.370 1.00 92.12 195 SER A C 1
ATOM 1431 O O . SER A 1 195 ? -22.293 -12.227 -11.527 1.00 92.12 195 SER A O 1
ATOM 1433 N N . LYS A 1 196 ? -21.779 -11.493 -9.453 1.00 89.94 196 LYS A N 1
ATOM 1434 C CA . LYS A 1 196 ? -20.356 -11.207 -9.644 1.00 89.94 196 LYS A CA 1
ATOM 1435 C C . LYS A 1 196 ? -19.486 -12.145 -8.811 1.00 89.94 196 LYS A C 1
ATOM 1437 O O . LYS A 1 196 ? -19.889 -12.573 -7.730 1.00 89.94 196 LYS A O 1
ATOM 1442 N N . HIS A 1 197 ? -18.284 -12.434 -9.292 1.00 89.50 197 HIS A N 1
ATOM 1443 C CA . HIS A 1 197 ? -17.263 -13.181 -8.567 1.00 89.50 197 HIS A CA 1
ATOM 1444 C C . HIS A 1 197 ? -16.323 -12.200 -7.880 1.00 89.50 197 HIS A C 1
ATOM 1446 O O . HIS A 1 197 ? -15.867 -11.242 -8.490 1.00 89.50 197 HIS A O 1
ATOM 1452 N N . ILE A 1 198 ? -16.021 -12.430 -6.607 1.00 89.06 198 ILE A N 1
ATOM 1453 C CA . ILE A 1 198 ? -14.967 -11.688 -5.916 1.00 89.06 198 ILE A CA 1
ATOM 1454 C C . ILE A 1 198 ? -13.643 -12.368 -6.250 1.00 89.06 198 ILE A C 1
ATOM 1456 O O . ILE A 1 198 ? -13.536 -13.581 -6.063 1.00 89.06 198 ILE A O 1
ATOM 1460 N N . HIS A 1 199 ? -12.665 -11.606 -6.736 1.00 88.25 199 HIS A N 1
ATOM 1461 C CA . HIS A 1 199 ? -11.289 -12.084 -6.832 1.00 88.25 199 HIS A CA 1
ATOM 1462 C C . HIS A 1 199 ? -10.456 -11.480 -5.708 1.00 88.25 199 HIS A C 1
ATOM 1464 O O . HIS A 1 199 ? -10.017 -12.242 -4.853 1.00 88.25 199 HIS A O 1
ATOM 1470 N N . ASP A 1 200 ? -10.347 -10.149 -5.638 1.00 90.56 200 ASP A N 1
ATOM 1471 C CA . ASP A 1 200 ? -9.536 -9.483 -4.615 1.00 90.56 200 ASP A CA 1
ATOM 1472 C C . ASP A 1 200 ? -10.124 -8.136 -4.173 1.00 90.56 200 ASP A C 1
ATOM 1474 O O . ASP A 1 200 ? -10.163 -7.174 -4.940 1.00 90.56 200 ASP A O 1
ATOM 1478 N N . ILE A 1 201 ? -10.619 -8.059 -2.938 1.00 93.44 201 ILE A N 1
ATOM 1479 C CA . ILE A 1 201 ? -11.206 -6.833 -2.385 1.00 93.44 201 ILE A CA 1
ATOM 1480 C C . ILE A 1 201 ? -10.501 -6.443 -1.094 1.00 93.44 201 ILE A C 1
ATOM 1482 O O . ILE A 1 201 ? -10.495 -7.191 -0.118 1.00 93.44 201 ILE A O 1
ATOM 1486 N N . GLU A 1 202 ? -10.000 -5.216 -1.052 1.00 94.50 202 GLU A N 1
ATOM 1487 C CA . GLU A 1 202 ? -9.431 -4.610 0.146 1.00 94.50 202 GLU A CA 1
ATOM 1488 C C . GLU A 1 202 ? -10.457 -3.665 0.784 1.00 94.50 202 GLU A C 1
ATOM 1490 O O . GLU A 1 202 ? -11.017 -2.791 0.126 1.00 94.50 202 GLU A O 1
ATOM 1495 N N . VAL A 1 203 ? -10.711 -3.799 2.082 1.00 94.06 203 VAL A N 1
ATOM 1496 C CA . VAL A 1 203 ? -11.545 -2.867 2.850 1.00 94.06 203 VAL A CA 1
ATOM 1497 C C . VAL A 1 203 ? -10.665 -2.148 3.860 1.00 94.06 203 VAL A C 1
ATOM 1499 O O . VAL A 1 203 ? -10.205 -2.744 4.829 1.00 94.06 203 VAL A O 1
ATOM 1502 N N . MET A 1 204 ? -10.449 -0.852 3.659 1.00 93.62 204 MET A N 1
ATOM 1503 C CA . MET A 1 204 ? -9.562 -0.035 4.479 1.00 93.62 204 MET A CA 1
ATOM 1504 C C . MET A 1 204 ? -10.355 0.853 5.439 1.00 93.62 204 MET A C 1
ATOM 1506 O O . MET A 1 204 ? -11.132 1.713 5.021 1.00 93.62 204 MET A O 1
ATOM 1510 N N . LEU A 1 205 ? -10.126 0.674 6.738 1.00 92.06 205 LEU A N 1
ATOM 1511 C CA . LEU A 1 205 ? -10.727 1.478 7.800 1.00 92.06 205 LEU A CA 1
ATOM 1512 C C . LEU A 1 205 ? -9.816 2.660 8.151 1.00 92.06 205 LEU A C 1
ATOM 1514 O O . LEU A 1 205 ? -8.700 2.478 8.645 1.00 92.06 205 LEU A O 1
ATOM 1518 N N . VAL A 1 206 ? -10.303 3.881 7.925 1.00 90.06 206 VAL A N 1
ATOM 1519 C CA . VAL A 1 206 ? -9.514 5.115 8.065 1.00 90.06 206 VAL A CA 1
ATOM 1520 C C . VAL A 1 206 ? -10.159 6.125 9.016 1.00 90.06 206 VAL A C 1
ATOM 1522 O O . VAL A 1 206 ? -11.364 6.102 9.281 1.00 90.06 206 VAL A O 1
ATOM 1525 N N . ASP A 1 207 ? -9.346 7.035 9.546 1.00 91.81 207 ASP A N 1
ATOM 1526 C CA . ASP A 1 207 ? -9.807 8.227 10.257 1.00 91.81 207 ASP A CA 1
ATOM 1527 C C . ASP A 1 207 ? -10.133 9.387 9.295 1.00 91.81 207 ASP A C 1
ATOM 1529 O O . ASP A 1 207 ? -9.966 9.296 8.077 1.00 91.81 207 ASP A O 1
ATOM 1533 N N . GLU A 1 208 ? -10.637 10.498 9.839 1.00 91.88 208 GLU A N 1
ATOM 1534 C CA . GLU A 1 208 ? -11.026 11.680 9.055 1.00 91.88 208 GLU A CA 1
ATOM 1535 C C . GLU A 1 208 ? -9.824 12.306 8.333 1.00 91.88 208 GLU A C 1
ATOM 1537 O O . GLU A 1 208 ? -9.932 12.699 7.173 1.00 91.88 208 GLU A O 1
ATOM 1542 N N . THR A 1 209 ? -8.663 12.357 8.996 1.00 90.69 209 THR A N 1
ATOM 1543 C CA . THR A 1 209 ? -7.439 12.954 8.440 1.00 90.69 209 THR A CA 1
ATOM 1544 C C . THR A 1 209 ? -6.975 12.190 7.204 1.00 90.69 209 THR A C 1
ATOM 1546 O O . THR A 1 209 ? -6.699 12.793 6.165 1.00 90.69 209 THR A O 1
ATOM 1549 N N . ARG A 1 210 ? -6.909 10.858 7.302 1.00 87.94 210 ARG A N 1
ATOM 1550 C CA . ARG A 1 210 ? -6.517 9.985 6.198 1.00 87.94 210 ARG A CA 1
ATOM 1551 C C . ARG A 1 210 ? -7.555 9.996 5.082 1.00 87.94 210 ARG A C 1
ATOM 1553 O O . ARG A 1 210 ? -7.162 10.104 3.924 1.00 87.94 210 ARG A O 1
ATOM 1560 N N . CYS A 1 211 ? -8.847 9.976 5.422 1.00 91.25 211 CYS A N 1
ATOM 1561 C CA . CYS A 1 211 ? -9.935 10.105 4.451 1.00 91.25 211 CYS A CA 1
ATOM 1562 C C . CYS A 1 211 ? -9.801 11.391 3.620 1.00 91.25 211 CYS A C 1
ATOM 1564 O O . CYS A 1 211 ? -9.762 11.326 2.396 1.00 91.25 211 CYS A O 1
ATOM 1566 N N . MET A 1 212 ? -9.633 12.550 4.266 1.00 86.88 212 MET A N 1
ATOM 1567 C CA . MET A 1 212 ? -9.470 13.834 3.571 1.00 86.88 212 MET A CA 1
ATOM 1568 C C . MET A 1 212 ? -8.199 13.891 2.712 1.00 86.88 212 MET A C 1
ATOM 1570 O O . MET A 1 212 ? -8.218 14.494 1.641 1.00 86.88 212 MET A O 1
ATOM 1574 N N . SER A 1 213 ? -7.098 13.275 3.166 1.00 88.50 213 SER A N 1
ATOM 1575 C CA . SER A 1 213 ? -5.856 13.181 2.380 1.00 88.50 213 SER A CA 1
ATOM 1576 C C . SER A 1 213 ? -6.083 12.385 1.098 1.00 88.50 213 SER A C 1
ATOM 1578 O O . SER A 1 213 ? -5.807 12.886 0.013 1.00 88.50 213 SER A O 1
ATOM 1580 N N . LEU A 1 214 ? -6.662 11.185 1.215 1.00 86.81 214 LEU A N 1
ATOM 1581 C CA . LEU A 1 214 ? -6.960 10.315 0.076 1.00 86.81 214 LEU A CA 1
ATOM 1582 C C . LEU A 1 214 ? -7.976 10.958 -0.878 1.00 86.81 214 LEU A C 1
ATOM 1584 O O . LEU A 1 214 ? -7.798 10.908 -2.094 1.00 86.81 214 LEU A O 1
ATOM 1588 N N . HIS A 1 215 ? -9.003 11.623 -0.345 1.00 88.50 215 HIS A N 1
ATOM 1589 C CA . HIS A 1 215 ? -9.999 12.316 -1.159 1.00 88.50 215 HIS A CA 1
ATOM 1590 C C . HIS A 1 215 ? -9.358 13.464 -1.961 1.00 88.50 215 HIS A C 1
ATOM 1592 O O . HIS A 1 215 ? -9.586 13.593 -3.168 1.00 88.50 215 HIS A O 1
ATOM 1598 N N . LEU A 1 216 ? -8.452 14.231 -1.339 1.00 84.94 216 LEU A N 1
ATOM 1599 C CA . LEU A 1 216 ? -7.708 15.288 -2.022 1.00 84.94 216 LEU A CA 1
ATOM 1600 C C . LEU A 1 216 ? -6.759 14.722 -3.087 1.00 84.94 216 LEU A C 1
ATOM 1602 O O . LEU A 1 216 ? -6.671 15.276 -4.182 1.00 84.94 216 LEU A O 1
ATOM 1606 N N . GLU A 1 217 ? -6.048 13.643 -2.770 1.00 84.38 217 GLU A N 1
ATOM 1607 C CA . GLU A 1 217 ? -5.067 13.007 -3.653 1.00 84.38 217 GLU A CA 1
ATOM 1608 C C . GLU A 1 217 ? -5.718 12.413 -4.909 1.00 84.38 217 GLU A C 1
ATOM 1610 O O . GLU A 1 217 ? -5.217 12.624 -6.015 1.00 84.38 217 GLU A O 1
ATOM 1615 N N . HIS A 1 218 ? -6.851 11.721 -4.756 1.00 84.81 218 HIS A N 1
ATOM 1616 C CA . HIS A 1 218 ? -7.474 10.966 -5.845 1.00 84.81 218 HIS A CA 1
ATOM 1617 C C . HIS A 1 218 ? -8.610 11.706 -6.561 1.00 84.81 218 HIS A C 1
ATOM 1619 O O . HIS A 1 218 ? -8.787 11.523 -7.766 1.00 84.81 218 HIS A O 1
ATOM 1625 N N . PHE A 1 219 ? -9.355 12.565 -5.863 1.00 82.31 219 PHE A N 1
ATOM 1626 C CA . PHE A 1 219 ? -10.523 13.265 -6.417 1.00 82.31 219 PHE A CA 1
ATOM 1627 C C . PHE A 1 219 ? -10.333 14.783 -6.510 1.00 82.31 219 PHE A C 1
ATOM 1629 O O . PHE A 1 219 ? -11.218 15.480 -7.004 1.00 82.31 219 PHE A O 1
ATOM 1636 N N . GLN A 1 220 ? -9.178 15.309 -6.078 1.00 86.25 220 GLN A N 1
ATOM 1637 C CA . GLN A 1 220 ? -8.909 16.752 -5.992 1.00 86.25 220 GLN A CA 1
ATOM 1638 C C . GLN A 1 220 ? -9.922 17.496 -5.102 1.00 86.25 220 GLN A C 1
ATOM 1640 O O . GLN A 1 220 ? -10.105 18.708 -5.244 1.00 86.25 220 GLN A O 1
ATOM 1645 N N . ASP A 1 221 ? -10.546 16.780 -4.161 1.00 81.38 221 ASP A N 1
ATOM 1646 C CA . ASP A 1 221 ? -11.496 17.308 -3.188 1.00 81.38 221 ASP A CA 1
ATOM 1647 C C . ASP A 1 221 ? -11.045 16.941 -1.769 1.00 81.38 221 ASP A C 1
ATOM 1649 O O . ASP A 1 221 ? -10.996 15.782 -1.394 1.00 81.38 221 ASP A O 1
ATOM 1653 N N . GLY A 1 222 ? -10.695 17.942 -0.963 1.00 77.06 222 GLY A N 1
ATOM 1654 C CA . GLY A 1 222 ? -10.280 17.740 0.428 1.00 77.06 222 GLY A CA 1
ATOM 1655 C C . GLY A 1 222 ? -11.439 17.689 1.425 1.00 77.06 222 GLY A C 1
ATOM 1656 O O . GLY A 1 222 ? -11.202 17.855 2.623 1.00 77.06 222 GLY A O 1
ATOM 1657 N N . SER A 1 223 ? -12.685 17.571 0.961 1.00 85.94 223 SER A N 1
ATOM 1658 C CA . SER A 1 223 ? -13.851 17.422 1.830 1.00 85.94 223 SER A CA 1
ATOM 1659 C C . SER A 1 223 ? -13.858 16.056 2.529 1.00 85.94 223 SER A C 1
ATOM 1661 O O . SER A 1 223 ? -13.268 15.086 2.059 1.00 85.94 223 SER A O 1
ATOM 1663 N N . LEU A 1 224 ? -14.499 15.980 3.695 1.00 91.19 224 LEU A N 1
ATOM 1664 C CA . LEU A 1 224 ? -14.661 14.723 4.421 1.00 91.19 224 LEU A CA 1
ATOM 1665 C C . LEU A 1 224 ? -15.823 13.922 3.817 1.00 91.19 224 LEU A C 1
ATOM 1667 O O . LEU A 1 224 ? -16.945 14.426 3.766 1.00 91.19 224 LEU A O 1
ATOM 1671 N N . THR A 1 225 ? -15.556 12.676 3.426 1.00 89.94 225 THR A N 1
ATOM 1672 C CA . THR A 1 225 ? -16.552 11.711 2.935 1.00 89.94 225 THR A CA 1
ATOM 1673 C C . THR A 1 225 ? -16.607 10.471 3.836 1.00 89.94 225 THR A C 1
ATOM 1675 O O . THR A 1 225 ? -15.700 10.229 4.636 1.00 89.94 225 THR A O 1
ATOM 1678 N N . ASP A 1 226 ? -17.697 9.715 3.762 1.00 91.19 226 ASP A N 1
ATOM 1679 C CA . ASP A 1 226 ? -17.896 8.445 4.470 1.00 91.19 226 ASP A CA 1
ATOM 1680 C C . ASP A 1 226 ? -17.193 7.271 3.776 1.00 91.19 226 ASP A C 1
ATOM 1682 O O . ASP A 1 226 ? -16.594 6.434 4.455 1.00 91.19 226 ASP A O 1
ATOM 1686 N N . THR A 1 227 ? -17.212 7.232 2.443 1.00 94.62 227 THR A N 1
ATOM 1687 C CA . THR A 1 227 ? -16.540 6.206 1.645 1.00 94.62 227 THR A CA 1
ATOM 1688 C C . THR A 1 227 ? -15.918 6.735 0.353 1.00 94.62 227 THR A C 1
ATOM 1690 O O . THR A 1 227 ? -16.369 7.723 -0.228 1.00 94.62 227 THR A O 1
ATOM 1693 N N . MET A 1 228 ? -14.874 6.044 -0.106 1.00 92.38 228 MET A N 1
ATOM 1694 C CA . MET A 1 228 ? -14.345 6.099 -1.469 1.00 92.38 228 MET A CA 1
ATOM 1695 C C . MET A 1 228 ? -14.178 4.669 -1.986 1.00 92.38 228 MET A C 1
ATOM 1697 O O . MET A 1 228 ? -13.749 3.788 -1.245 1.00 92.38 228 MET A O 1
ATOM 1701 N N . THR A 1 229 ? -14.508 4.435 -3.254 1.00 92.19 229 THR A N 1
ATOM 1702 C CA . THR A 1 229 ? -14.342 3.129 -3.908 1.00 92.19 229 THR A CA 1
ATOM 1703 C C . THR A 1 229 ? -13.362 3.263 -5.063 1.00 92.19 229 THR A C 1
ATOM 1705 O O . THR A 1 229 ? -13.530 4.133 -5.918 1.00 92.19 229 THR A O 1
ATOM 1708 N N . PHE A 1 230 ? -12.351 2.400 -5.080 1.00 89.44 230 PHE A N 1
ATOM 1709 C CA . PHE A 1 230 ? -11.283 2.369 -6.071 1.00 89.44 230 PHE A CA 1
ATOM 1710 C C . PHE A 1 230 ? -11.316 1.026 -6.803 1.00 89.44 230 PHE A C 1
ATOM 1712 O O . PHE A 1 230 ? -10.656 0.082 -6.367 1.00 89.44 230 PHE A O 1
ATOM 1719 N N . PRO A 1 231 ? -12.103 0.898 -7.883 1.00 86.88 231 PRO A N 1
ATOM 1720 C CA . PRO A 1 231 ? -12.057 -0.302 -8.704 1.00 86.88 231 PRO A CA 1
ATOM 1721 C C . PRO A 1 231 ? -10.679 -0.418 -9.371 1.00 86.88 231 PRO A C 1
ATOM 1723 O O . PRO A 1 231 ? -10.127 0.582 -9.832 1.00 86.88 231 PRO A O 1
ATOM 1726 N N . LEU A 1 232 ? -10.124 -1.631 -9.449 1.00 83.38 232 LEU A N 1
ATOM 1727 C CA . LEU A 1 232 ? -8.863 -1.869 -10.162 1.00 83.38 232 LEU A CA 1
ATOM 1728 C C . LEU A 1 232 ? -9.039 -1.730 -11.685 1.00 83.38 232 LEU A C 1
ATOM 1730 O O . LEU A 1 232 ? -8.104 -1.376 -12.403 1.00 83.38 232 LEU A O 1
ATOM 1734 N N . HIS A 1 233 ? -10.259 -1.975 -12.167 1.00 73.75 233 HIS A N 1
ATOM 1735 C CA . HIS A 1 233 ? -10.637 -1.933 -13.574 1.00 73.75 233 HIS A CA 1
ATOM 1736 C C . HIS A 1 233 ? -11.863 -1.037 -13.789 1.00 73.75 233 HIS A C 1
ATOM 1738 O O . HIS A 1 233 ? -12.816 -1.079 -13.017 1.00 73.75 233 HIS A O 1
ATOM 1744 N N . ASP A 1 234 ? -11.882 -0.260 -14.874 1.00 67.69 234 ASP A N 1
ATOM 1745 C CA . ASP A 1 234 ? -13.017 0.614 -15.185 1.00 67.69 234 ASP A CA 1
ATOM 1746 C C . ASP A 1 234 ? -14.261 -0.175 -15.658 1.00 67.69 234 ASP A C 1
ATOM 1748 O O . ASP A 1 234 ? -14.198 -1.013 -16.568 1.00 67.69 234 ASP A O 1
ATOM 1752 N N . GLY A 1 235 ? -15.432 0.183 -15.121 1.00 65.44 235 GLY A N 1
ATOM 1753 C CA . GLY A 1 235 ? -16.747 -0.271 -15.592 1.00 65.44 235 GLY A CA 1
ATOM 1754 C C . GLY A 1 235 ? -17.304 -1.521 -14.900 1.00 65.44 235 GLY A C 1
ATOM 1755 O O . GLY A 1 235 ? -16.866 -1.916 -13.829 1.00 65.44 235 GLY A O 1
ATOM 1756 N N . ASP A 1 236 ? -18.323 -2.123 -15.517 1.00 74.69 236 ASP A N 1
ATOM 1757 C CA . ASP A 1 236 ? -19.030 -3.308 -15.013 1.00 74.69 236 ASP A CA 1
ATOM 1758 C C . ASP A 1 236 ? -18.235 -4.593 -15.333 1.00 74.69 236 ASP A C 1
ATOM 1760 O O . ASP A 1 236 ? -18.461 -5.235 -16.361 1.00 74.69 236 ASP A O 1
ATOM 1764 N N . GLN A 1 237 ? -17.256 -4.940 -14.488 1.00 71.94 237 GLN A N 1
ATOM 1765 C CA . GLN A 1 237 ? -16.325 -6.063 -14.703 1.00 71.94 237 GLN A CA 1
ATOM 1766 C C . GLN A 1 237 ? -16.576 -7.239 -13.747 1.00 71.94 237 GLN A C 1
ATOM 1768 O O . GLN A 1 237 ? -17.241 -7.098 -12.722 1.00 71.94 237 GLN A O 1
ATOM 1773 N N . ASP A 1 238 ? -16.118 -8.426 -14.140 1.00 80.81 238 ASP A N 1
ATOM 1774 C CA . ASP A 1 238 ? -16.154 -9.674 -13.368 1.00 80.81 238 ASP A CA 1
ATOM 1775 C C . ASP A 1 238 ? -14.851 -10.444 -13.679 1.00 80.81 238 ASP A C 1
ATOM 1777 O O . ASP A 1 238 ? -14.590 -10.680 -14.866 1.00 80.81 238 ASP A O 1
ATOM 1781 N N . PRO A 1 239 ? -14.021 -10.808 -12.684 1.00 86.12 239 PRO A N 1
ATOM 1782 C CA . PRO A 1 239 ? -14.244 -10.669 -11.242 1.00 86.12 239 PRO A CA 1
ATOM 1783 C C . PRO A 1 239 ? -14.089 -9.238 -10.698 1.00 86.12 239 PRO A C 1
ATOM 1785 O O . PRO A 1 239 ? -13.518 -8.361 -11.342 1.00 86.12 239 PRO A O 1
ATOM 1788 N N . LEU A 1 240 ? -14.640 -9.006 -9.503 1.00 89.75 240 LEU A N 1
ATOM 1789 C CA . LEU A 1 240 ? -14.510 -7.769 -8.737 1.00 89.75 240 LEU A CA 1
ATOM 1790 C C . LEU A 1 240 ? -13.124 -7.691 -8.104 1.00 89.75 240 LEU A C 1
ATOM 1792 O O . LEU A 1 240 ? -12.723 -8.596 -7.362 1.00 89.75 240 LEU A O 1
ATOM 1796 N N . GLU A 1 241 ? -12.448 -6.577 -8.373 1.00 91.00 241 GLU A N 1
ATOM 1797 C CA . GLU A 1 241 ? -11.129 -6.252 -7.843 1.00 91.00 241 GLU A CA 1
ATOM 1798 C C . GLU A 1 241 ? -11.050 -4.767 -7.484 1.00 91.00 241 GLU A C 1
ATOM 1800 O O . GLU A 1 241 ? -11.403 -3.913 -8.306 1.00 91.00 241 GLU A O 1
ATOM 1805 N N . GLY A 1 242 ? -10.584 -4.440 -6.280 1.00 91.12 242 GLY A N 1
ATOM 1806 C CA . GLY A 1 242 ? -10.390 -3.048 -5.869 1.00 91.12 242 GLY A CA 1
ATOM 1807 C C . GLY A 1 242 ? -10.459 -2.807 -4.365 1.00 91.12 242 GLY A C 1
ATOM 1808 O O . GLY A 1 242 ? -10.547 -3.740 -3.570 1.00 91.12 242 GLY A O 1
ATOM 1809 N N . SER A 1 243 ? -10.456 -1.529 -3.986 1.00 93.56 243 SER A N 1
ATOM 1810 C CA . SER A 1 243 ? -10.403 -1.104 -2.585 1.00 93.56 243 SER A CA 1
ATOM 1811 C C . SER A 1 243 ? -11.626 -0.278 -2.182 1.00 93.56 243 SER A C 1
ATOM 1813 O O . SER A 1 243 ? -12.041 0.645 -2.889 1.00 93.56 243 SER A O 1
ATOM 1815 N N . LEU A 1 244 ? -12.182 -0.567 -1.007 1.00 95.06 244 LEU A N 1
ATOM 1816 C CA . LEU A 1 244 ? -13.217 0.215 -0.336 1.00 95.06 244 LEU A CA 1
ATOM 1817 C C . LEU A 1 244 ? -12.574 0.953 0.842 1.00 95.06 244 LEU A C 1
ATOM 1819 O O . LEU A 1 244 ? -12.181 0.333 1.826 1.00 95.06 244 LEU A O 1
ATOM 1823 N N . VAL A 1 245 ? -12.478 2.277 0.777 1.00 95.19 245 VAL A N 1
ATOM 1824 C CA . VAL A 1 245 ? -11.992 3.096 1.895 1.00 95.19 245 VAL A CA 1
ATOM 1825 C C . VAL A 1 245 ? -13.192 3.597 2.687 1.00 95.19 245 VAL A C 1
ATOM 1827 O O . VAL A 1 245 ? -14.075 4.243 2.123 1.00 95.19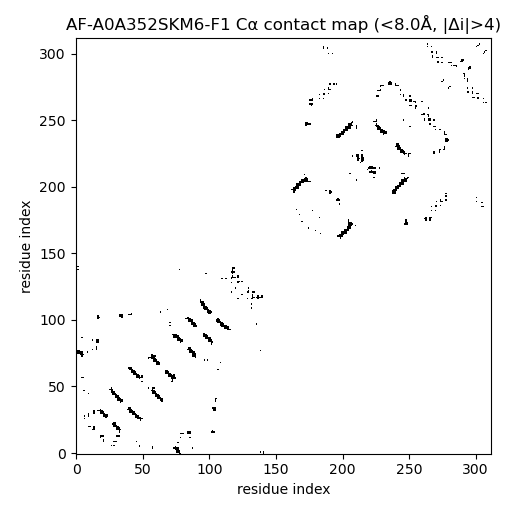 245 VAL A O 1
ATOM 1830 N N . LEU A 1 246 ? -13.232 3.297 3.986 1.00 95.88 246 LEU A N 1
ATOM 1831 C CA . LEU A 1 246 ? -14.346 3.587 4.889 1.00 95.88 246 LEU A CA 1
ATOM 1832 C C . LEU A 1 246 ? -13.871 4.466 6.051 1.00 95.88 246 LEU A C 1
ATOM 1834 O O . LEU A 1 246 ? -13.036 4.056 6.861 1.00 95.88 246 LEU A O 1
ATOM 1838 N N . CYS A 1 247 ? -14.416 5.678 6.166 1.00 96.06 247 CYS A N 1
ATOM 1839 C CA . CYS A 1 247 ? -14.092 6.589 7.259 1.00 96.06 247 CYS A CA 1
ATOM 1840 C C . CYS A 1 247 ? -14.967 6.292 8.485 1.00 96.06 247 CYS A C 1
ATOM 1842 O O . CYS A 1 247 ? -16.051 6.858 8.650 1.00 96.06 247 CYS A O 1
ATOM 1844 N N . THR A 1 248 ? -14.498 5.413 9.378 1.00 94.44 248 THR A N 1
ATOM 1845 C CA . THR A 1 248 ? -15.278 4.952 10.541 1.00 94.44 248 THR A CA 1
ATOM 1846 C C . THR A 1 248 ? -15.852 6.097 11.394 1.00 94.44 248 THR A C 1
ATOM 1848 O O . THR A 1 248 ? -17.044 6.050 11.712 1.00 94.44 248 THR A O 1
ATOM 1851 N N . PRO A 1 249 ? -15.087 7.148 11.770 1.00 93.56 249 PRO A N 1
ATOM 1852 C CA . PRO A 1 249 ? -15.625 8.241 12.584 1.00 93.56 249 PRO A CA 1
ATOM 1853 C C . PRO A 1 249 ? -16.754 9.003 11.884 1.00 93.56 249 PRO A C 1
ATOM 1855 O O . PRO A 1 249 ? -17.750 9.343 12.528 1.00 93.56 249 PRO A O 1
ATOM 1858 N N . GLN A 1 250 ? -16.622 9.219 10.572 1.00 96.19 250 GLN A N 1
ATOM 1859 C CA . GLN A 1 250 ? -17.613 9.931 9.774 1.00 96.19 250 GLN A CA 1
ATOM 1860 C C . GLN A 1 250 ? -18.908 9.121 9.651 1.00 96.19 250 GLN A C 1
ATOM 1862 O O . GLN A 1 250 ? -19.981 9.655 9.923 1.00 96.19 250 GLN A O 1
ATOM 1867 N N . ILE A 1 251 ? -18.814 7.817 9.370 1.00 95.62 251 ILE A N 1
ATOM 1868 C CA . ILE A 1 251 ? -19.967 6.900 9.320 1.00 95.62 251 ILE A CA 1
ATOM 1869 C C . ILE A 1 251 ? -20.699 6.873 10.674 1.00 95.62 251 ILE A C 1
ATOM 1871 O O . ILE A 1 251 ? -21.921 6.993 10.747 1.00 95.62 251 ILE A O 1
ATOM 1875 N N . VAL A 1 252 ? -19.957 6.787 11.785 1.00 93.94 252 VAL A N 1
ATOM 1876 C CA . VAL A 1 252 ? -20.533 6.812 13.144 1.00 93.94 252 VAL A CA 1
ATOM 1877 C C . VAL A 1 252 ? -21.190 8.160 13.465 1.00 93.94 252 VAL A C 1
ATOM 1879 O O . VAL A 1 252 ? -22.172 8.209 14.213 1.00 93.94 252 VAL A O 1
ATOM 1882 N N . SER A 1 253 ? -20.649 9.264 12.946 1.00 94.56 253 SER A N 1
ATOM 1883 C CA . SER A 1 253 ? -21.239 10.597 13.086 1.00 94.56 253 SER A CA 1
ATOM 1884 C C . SER A 1 253 ? -22.565 10.697 12.324 1.00 94.56 253 SER A C 1
ATOM 1886 O O . SER A 1 253 ? -23.580 11.077 12.911 1.00 94.56 253 SER A O 1
ATOM 1888 N N . GLN A 1 254 ? -22.584 10.253 11.067 1.00 93.12 254 GLN A N 1
ATOM 1889 C CA . GLN A 1 254 ? -23.772 10.240 10.212 1.00 93.12 254 GLN A CA 1
ATOM 1890 C C . GLN A 1 254 ? -24.879 9.337 10.760 1.00 93.12 254 GLN A C 1
ATOM 1892 O O . GLN A 1 254 ? -26.036 9.748 10.804 1.00 93.12 254 GLN A O 1
ATOM 1897 N N . ALA A 1 255 ? -24.537 8.167 11.309 1.00 93.19 255 ALA A N 1
ATOM 1898 C CA . ALA A 1 255 ? -25.509 7.289 11.961 1.00 93.19 255 ALA A CA 1
ATOM 1899 C C . ALA A 1 255 ? -26.315 8.020 13.053 1.00 93.19 255 ALA A C 1
ATOM 1901 O O . ALA A 1 255 ? -27.533 7.857 13.163 1.00 93.19 255 ALA A O 1
ATOM 1902 N N . LYS A 1 256 ? -25.649 8.883 13.838 1.00 93.44 256 LYS A N 1
ATOM 1903 C CA . LYS A 1 256 ? -26.304 9.704 14.871 1.00 93.44 256 LYS A CA 1
ATOM 1904 C C . LYS A 1 256 ? -27.197 10.783 14.268 1.00 93.44 256 LYS A C 1
ATOM 1906 O O . LYS A 1 256 ? -28.252 11.057 14.836 1.00 93.44 256 LYS A O 1
ATOM 1911 N N . GLU A 1 257 ? -26.778 11.399 13.166 1.00 93.00 257 GLU A N 1
ATOM 1912 C CA . GLU A 1 257 ? -27.563 12.409 12.450 1.00 93.00 257 GLU A CA 1
ATOM 1913 C C . GLU A 1 257 ? -28.836 11.804 11.844 1.00 93.00 257 GLU A C 1
ATOM 1915 O O . GLU A 1 257 ? -29.918 12.376 11.977 1.00 93.00 257 GLU A O 1
ATOM 1920 N N . TYR A 1 258 ? -28.726 10.605 11.272 1.00 88.94 258 TYR A N 1
ATOM 1921 C CA . TYR A 1 258 ? -29.838 9.868 10.670 1.00 88.94 258 TYR A CA 1
ATOM 1922 C C . TYR A 1 258 ? -30.708 9.123 11.690 1.00 88.94 258 TYR A C 1
ATOM 1924 O O . TYR A 1 258 ? -31.782 8.629 11.348 1.00 88.94 258 TYR A O 1
ATOM 1932 N N . GLY A 1 259 ? -30.284 9.056 12.955 1.00 91.81 259 GLY A N 1
ATOM 1933 C CA . GLY A 1 259 ? -31.029 8.382 14.018 1.00 91.81 259 GLY A CA 1
ATOM 1934 C C . GLY A 1 259 ? -31.075 6.858 13.868 1.00 91.81 259 GLY A C 1
ATOM 1935 O O . GLY A 1 259 ? -32.014 6.231 14.357 1.00 91.81 259 GLY A O 1
ATOM 1936 N N . VAL A 1 260 ? -30.076 6.268 13.208 1.00 92.19 260 VAL A N 1
ATOM 1937 C CA . VAL A 1 260 ? -29.908 4.815 13.068 1.00 92.19 260 VAL A CA 1
ATOM 1938 C C . VAL A 1 260 ? -28.747 4.314 13.927 1.00 92.19 260 VAL A C 1
ATOM 1940 O O . VAL A 1 260 ? -27.949 5.090 14.457 1.00 92.19 260 VAL A O 1
ATOM 1943 N N . SER A 1 261 ? -28.654 3.000 14.116 1.00 93.56 261 SER A N 1
ATOM 1944 C CA . SER A 1 261 ? -27.520 2.409 14.818 1.00 93.56 261 SER A CA 1
ATOM 1945 C C . SER A 1 261 ? -26.254 2.453 13.950 1.00 93.56 261 SER A C 1
ATOM 1947 O O . SER A 1 261 ? -26.315 2.407 12.721 1.00 93.56 261 SER A O 1
ATOM 1949 N N . ALA A 1 262 ? -25.090 2.582 14.593 1.00 92.44 262 ALA A N 1
ATOM 1950 C CA . ALA A 1 262 ? -23.814 2.740 13.892 1.00 92.44 262 ALA A CA 1
ATOM 1951 C C . ALA A 1 262 ? -23.453 1.524 13.025 1.00 92.44 262 ALA A C 1
ATOM 1953 O O . ALA A 1 262 ? -22.883 1.689 11.956 1.00 92.44 262 ALA A O 1
ATOM 1954 N N . ASP A 1 263 ? -23.802 0.320 13.470 1.00 93.81 263 ASP A N 1
ATOM 1955 C CA . ASP A 1 263 ? -23.634 -0.927 12.721 1.00 93.81 263 ASP A CA 1
ATOM 1956 C C . ASP A 1 263 ? -24.507 -0.966 11.458 1.00 93.81 263 ASP A C 1
ATOM 1958 O O . ASP A 1 263 ? -24.033 -1.380 10.405 1.00 93.81 263 ASP A O 1
ATOM 1962 N N . HIS A 1 264 ? -25.747 -0.476 11.531 1.00 93.56 264 HIS A N 1
ATOM 1963 C CA . HIS A 1 264 ? -26.653 -0.415 10.387 1.00 93.56 264 HIS A CA 1
ATOM 1964 C C . HIS A 1 264 ? -26.200 0.618 9.349 1.00 93.56 264 HIS A C 1
ATOM 1966 O O . HIS A 1 264 ? -26.265 0.356 8.150 1.00 93.56 264 HIS A O 1
ATOM 1972 N N . GLU A 1 265 ? -25.725 1.786 9.791 1.00 94.81 265 GLU A N 1
ATOM 1973 C CA . GLU A 1 265 ? -25.140 2.771 8.875 1.00 94.81 265 GLU A CA 1
ATOM 1974 C C . GLU A 1 265 ? -23.866 2.236 8.224 1.00 94.81 265 GLU A C 1
ATOM 1976 O O . GLU A 1 265 ? -23.687 2.348 7.018 1.00 94.81 265 GLU A O 1
ATOM 1981 N N . PHE A 1 266 ? -23.011 1.568 8.995 1.00 95.75 266 PHE A N 1
ATOM 1982 C CA . PHE A 1 266 ? -21.803 0.965 8.449 1.00 95.75 266 PHE A CA 1
ATOM 1983 C C . PHE A 1 266 ? -22.119 -0.139 7.433 1.00 95.75 266 PHE A C 1
ATOM 1985 O O . PHE A 1 266 ? -21.488 -0.193 6.381 1.00 95.75 266 PHE A O 1
ATOM 1992 N N . ALA A 1 267 ? -23.128 -0.977 7.698 1.00 95.50 267 ALA A N 1
ATOM 1993 C CA . ALA A 1 267 ? -23.600 -1.975 6.740 1.00 95.50 267 ALA A CA 1
ATOM 1994 C C . ALA A 1 267 ? -24.071 -1.330 5.429 1.00 95.50 267 ALA A C 1
ATOM 1996 O O . ALA A 1 267 ? -23.730 -1.813 4.351 1.00 95.50 267 ALA A O 1
ATOM 1997 N N . ARG A 1 268 ? -24.823 -0.224 5.521 1.00 95.25 268 ARG A N 1
ATOM 1998 C CA . ARG A 1 268 ? -25.279 0.551 4.360 1.00 95.25 268 ARG A CA 1
ATOM 1999 C C . ARG A 1 268 ? -24.099 1.041 3.534 1.00 95.25 268 ARG A C 1
ATOM 2001 O O . ARG A 1 268 ? -24.072 0.787 2.337 1.00 95.25 268 ARG A O 1
ATOM 2008 N N . VAL A 1 269 ? -23.115 1.672 4.174 1.00 96.19 269 VAL A N 1
ATOM 2009 C CA . VAL A 1 269 ? -21.944 2.214 3.478 1.00 96.19 269 VAL A CA 1
ATOM 2010 C C . VAL A 1 269 ? -21.136 1.098 2.812 1.00 96.19 269 VAL A C 1
ATOM 2012 O O . VAL A 1 269 ? -20.807 1.234 1.643 1.00 96.19 269 VAL A O 1
ATOM 2015 N N . VAL A 1 270 ? -20.908 -0.047 3.471 1.00 96.38 270 VAL A N 1
ATOM 2016 C CA . VAL A 1 270 ? -20.246 -1.213 2.840 1.00 96.38 270 VAL A CA 1
ATOM 2017 C C . VAL A 1 270 ? -21.002 -1.682 1.591 1.00 96.38 270 VAL A C 1
ATOM 2019 O O . VAL A 1 270 ? -20.391 -1.934 0.553 1.00 96.38 270 VAL A O 1
ATOM 2022 N N . ILE A 1 271 ? -22.333 -1.779 1.669 1.00 96.19 271 ILE A N 1
ATOM 2023 C CA . ILE A 1 271 ? -23.176 -2.164 0.530 1.00 96.19 271 ILE A CA 1
ATOM 2024 C C . ILE A 1 271 ? -23.078 -1.128 -0.595 1.00 96.19 271 ILE A C 1
ATOM 2026 O O . ILE A 1 271 ? -22.939 -1.513 -1.755 1.00 96.19 271 ILE A O 1
ATOM 2030 N N . HIS A 1 272 ? -23.115 0.164 -0.265 1.00 94.56 272 HIS A N 1
ATOM 2031 C CA . HIS A 1 272 ? -22.974 1.263 -1.222 1.00 94.56 272 HIS A CA 1
ATOM 2032 C C . HIS A 1 272 ? -21.638 1.193 -1.966 1.00 94.56 272 HIS A C 1
ATOM 2034 O O . HIS A 1 272 ? -21.606 1.213 -3.196 1.00 94.56 272 HIS A O 1
ATOM 2040 N N . SER A 1 273 ? -20.537 1.027 -1.231 1.00 94.75 273 SER A N 1
ATOM 2041 C CA . SER A 1 273 ? -19.191 0.901 -1.798 1.00 94.75 273 SER A CA 1
ATOM 2042 C C . SER A 1 273 ? -19.068 -0.339 -2.692 1.00 94.75 273 SER A C 1
ATOM 2044 O O . SER A 1 273 ? -18.530 -0.266 -3.795 1.00 94.75 273 SER A O 1
ATOM 2046 N N . MET A 1 274 ? -19.645 -1.473 -2.283 1.00 95.00 274 MET A N 1
ATOM 2047 C CA . MET A 1 274 ? -19.683 -2.682 -3.112 1.00 95.00 274 MET A CA 1
ATOM 2048 C C . MET A 1 274 ? -20.530 -2.522 -4.377 1.00 95.00 274 MET A C 1
ATOM 2050 O O . MET A 1 274 ? -20.166 -3.056 -5.424 1.00 95.00 274 MET A O 1
ATOM 2054 N N . LEU A 1 275 ? -21.638 -1.779 -4.325 1.00 92.56 275 LEU A N 1
ATOM 2055 C CA . LEU A 1 275 ? -22.432 -1.467 -5.516 1.00 92.56 275 LEU A CA 1
ATOM 2056 C C . LEU A 1 275 ? -21.629 -0.622 -6.508 1.00 92.56 275 LEU A C 1
ATOM 2058 O O . LEU A 1 275 ? -21.644 -0.918 -7.703 1.00 92.56 275 LEU A O 1
ATOM 2062 N N . HIS A 1 276 ? -20.875 0.371 -6.032 1.00 90.81 276 HIS A N 1
ATOM 2063 C CA . HIS A 1 276 ? -19.937 1.100 -6.887 1.00 90.81 276 HIS A CA 1
ATOM 2064 C C . HIS A 1 276 ? -18.893 0.185 -7.520 1.00 90.81 276 HIS A C 1
ATOM 2066 O O . HIS A 1 276 ? -18.634 0.303 -8.718 1.00 90.81 276 HIS A O 1
ATOM 2072 N N . LEU A 1 277 ? -18.350 -0.761 -6.751 1.00 90.31 277 LEU A N 1
ATOM 2073 C CA . LEU A 1 277 ? -17.402 -1.745 -7.265 1.00 90.31 277 LEU A CA 1
ATOM 2074 C C . LEU A 1 277 ? -18.035 -2.661 -8.329 1.00 90.31 277 LEU A C 1
ATOM 2076 O O . LEU A 1 277 ? -17.377 -3.039 -9.290 1.00 90.31 277 LEU A O 1
ATOM 2080 N N . CYS A 1 278 ? -19.336 -2.946 -8.217 1.00 89.06 278 CYS A N 1
ATOM 2081 C CA . CYS A 1 278 ? -20.121 -3.661 -9.228 1.00 89.06 278 CYS A CA 1
ATOM 2082 C C . CYS A 1 278 ? -20.506 -2.793 -10.446 1.00 89.06 278 CYS A C 1
ATOM 2084 O O . CYS A 1 278 ? -21.307 -3.224 -11.272 1.00 89.06 278 CYS A O 1
ATOM 2086 N N . GLY A 1 279 ? -19.986 -1.567 -10.565 1.00 86.12 279 GLY A N 1
ATOM 2087 C CA . GLY A 1 279 ? -20.223 -0.681 -11.707 1.00 86.12 279 GLY A CA 1
ATOM 2088 C C . GLY A 1 279 ? -21.457 0.221 -11.588 1.00 86.12 279 GLY A C 1
ATOM 2089 O O . GLY A 1 279 ? -21.808 0.901 -12.558 1.00 86.12 279 GLY A O 1
ATOM 2090 N N . TRP A 1 280 ? -22.118 0.277 -10.425 1.00 86.38 280 TRP A N 1
ATOM 2091 C CA . TRP A 1 280 ? -23.212 1.224 -10.199 1.00 86.38 280 TRP A CA 1
ATOM 2092 C C . TRP A 1 280 ? -22.671 2.650 -10.042 1.00 86.38 280 TRP A C 1
ATOM 2094 O O . TRP A 1 280 ? -21.656 2.891 -9.392 1.00 86.38 280 TRP A O 1
ATOM 2104 N N . SER A 1 281 ? -23.367 3.628 -10.621 1.00 80.38 281 SER A N 1
ATOM 2105 C CA . SER A 1 281 ? -22.966 5.036 -10.563 1.00 80.38 281 SER A CA 1
ATOM 2106 C C . SER A 1 281 ? -24.016 5.894 -9.870 1.00 80.38 281 SER A C 1
ATOM 2108 O O . SER A 1 281 ? -25.212 5.753 -10.123 1.00 80.38 281 SER A O 1
ATOM 2110 N N . ASP A 1 282 ? -23.544 6.854 -9.074 1.00 73.38 282 ASP A N 1
ATOM 2111 C CA . ASP A 1 282 ? -24.360 7.941 -8.523 1.00 73.38 282 ASP A CA 1
ATOM 2112 C C . ASP A 1 282 ? -24.667 9.033 -9.574 1.00 73.38 282 ASP A C 1
ATOM 2114 O O . ASP A 1 282 ? -25.475 9.937 -9.338 1.00 73.38 282 ASP A O 1
ATOM 2118 N N . TYR A 1 283 ? -24.050 8.974 -10.766 1.00 58.34 283 TYR A N 1
ATOM 2119 C CA . TYR A 1 283 ? -24.241 9.978 -11.810 1.00 58.34 283 TYR A CA 1
ATOM 2120 C C . TYR A 1 283 ? -25.515 9.745 -12.639 1.00 58.34 283 TYR A C 1
ATOM 2122 O O . TYR A 1 283 ? -25.547 8.936 -13.561 1.00 58.34 283 TYR A O 1
ATOM 2130 N N . LYS A 1 284 ? -26.487 10.635 -12.385 1.00 48.50 284 LYS A N 1
ATOM 2131 C CA . LYS A 1 284 ? -27.723 10.953 -13.134 1.00 48.50 284 LYS A CA 1
ATOM 2132 C C . LYS A 1 284 ? -28.891 9.968 -12.995 1.00 48.50 284 LYS A C 1
ATOM 2134 O O . LYS A 1 284 ? -28.840 8.848 -13.473 1.00 48.50 284 LYS A O 1
ATOM 2139 N N . GLU A 1 285 ? -30.009 10.493 -12.472 1.00 46.66 285 GLU A N 1
ATOM 2140 C CA . GLU A 1 285 ? -31.236 10.800 -13.255 1.00 46.66 285 GLU A CA 1
ATOM 2141 C C . GLU A 1 285 ? -32.427 11.255 -12.378 1.00 46.66 285 GLU A C 1
ATOM 2143 O O . GLU A 1 285 ? -33.457 11.674 -12.905 1.00 46.66 285 GLU A O 1
ATOM 2148 N N . ALA A 1 286 ? -32.296 11.253 -11.048 1.00 50.84 286 ALA A N 1
ATOM 2149 C CA . ALA A 1 286 ? -33.394 11.588 -10.146 1.00 50.84 286 ALA A CA 1
ATOM 2150 C C . ALA A 1 286 ? -33.386 13.047 -9.648 1.00 50.84 286 ALA A C 1
ATOM 2152 O O . ALA A 1 286 ? -32.336 13.630 -9.385 1.00 50.84 286 ALA A O 1
ATOM 2153 N N . ALA A 1 287 ? -34.579 13.633 -9.483 1.00 56.72 287 ALA A N 1
ATOM 2154 C CA . ALA A 1 287 ? -34.762 14.939 -8.833 1.00 56.72 287 ALA A CA 1
ATOM 2155 C C . ALA A 1 287 ? -34.525 14.886 -7.311 1.00 56.72 287 ALA A C 1
ATOM 2157 O O . ALA A 1 287 ? -34.298 15.922 -6.691 1.00 56.72 287 ALA A O 1
ATOM 2158 N N . ASP A 1 288 ? -34.591 13.684 -6.740 1.00 66.94 288 ASP A N 1
ATOM 2159 C CA . ASP A 1 288 ? -34.355 13.379 -5.335 1.00 66.94 288 ASP A CA 1
ATOM 2160 C C . ASP A 1 288 ? -33.201 12.362 -5.230 1.00 66.94 288 ASP A C 1
ATOM 2162 O O . ASP A 1 288 ? -33.329 11.268 -5.797 1.00 66.94 288 ASP A O 1
ATOM 2166 N N . PRO A 1 289 ? -32.091 12.699 -4.544 1.00 62.41 289 PRO A N 1
ATOM 2167 C CA . PRO A 1 289 ? -30.958 11.801 -4.329 1.00 62.41 289 PRO A CA 1
ATOM 2168 C C . PRO A 1 289 ? -31.332 10.440 -3.730 1.00 62.41 289 PRO A C 1
ATOM 2170 O O . PRO A 1 289 ? -30.685 9.457 -4.071 1.00 62.41 289 PRO A O 1
ATOM 2173 N N . GLU A 1 290 ? -32.389 10.347 -2.913 1.00 66.00 290 GLU A N 1
ATOM 2174 C CA . GLU A 1 290 ? -32.839 9.070 -2.327 1.00 66.00 290 GLU A CA 1
ATOM 2175 C C . GLU A 1 290 ? -33.510 8.133 -3.348 1.00 66.00 290 GLU A C 1
ATOM 2177 O O . GLU A 1 290 ? -33.679 6.942 -3.095 1.00 66.00 290 GLU A O 1
ATOM 2182 N N . SER A 1 291 ? -33.882 8.649 -4.522 1.00 66.00 291 SER A N 1
ATOM 2183 C CA . SER A 1 291 ? -34.602 7.901 -5.562 1.00 66.00 291 SER A CA 1
ATOM 2184 C C . SER A 1 291 ? -33.730 7.472 -6.746 1.00 66.00 291 SER A C 1
ATOM 2186 O O . SER A 1 291 ? -34.249 7.030 -7.774 1.00 66.00 291 SER A O 1
ATOM 2188 N N . THR A 1 292 ? -32.405 7.596 -6.631 1.00 80.19 292 THR A N 1
ATOM 2189 C CA . THR A 1 292 ? -31.484 7.071 -7.646 1.00 80.19 292 THR A CA 1
ATOM 2190 C C . THR A 1 292 ? -31.524 5.540 -7.669 1.00 80.19 292 THR A C 1
ATOM 2192 O O . THR A 1 292 ? -31.816 4.886 -6.666 1.00 80.19 292 THR A O 1
ATOM 2195 N N . ALA A 1 293 ? -31.231 4.943 -8.828 1.00 84.81 293 ALA A N 1
ATOM 2196 C CA . ALA A 1 293 ? -31.291 3.490 -8.998 1.00 84.81 293 ALA A CA 1
ATOM 2197 C C . ALA A 1 293 ? -30.372 2.744 -8.012 1.00 84.81 293 ALA A C 1
ATOM 2199 O O . ALA A 1 293 ? -30.768 1.720 -7.459 1.00 84.81 293 ALA A O 1
ATOM 2200 N N . ILE A 1 294 ? -29.186 3.299 -7.741 1.00 88.06 294 ILE A N 1
ATOM 2201 C CA . ILE A 1 294 ? -28.238 2.762 -6.760 1.00 88.06 294 ILE A CA 1
ATOM 2202 C C . ILE A 1 294 ? -28.771 2.850 -5.326 1.00 88.06 294 ILE A C 1
ATOM 2204 O O . ILE A 1 294 ? -28.640 1.877 -4.599 1.00 88.06 294 ILE A O 1
ATOM 2208 N N . ARG A 1 295 ? -29.468 3.927 -4.929 1.00 88.06 295 ARG A N 1
ATOM 2209 C CA . ARG A 1 295 ? -30.077 4.038 -3.587 1.00 88.06 295 ARG A CA 1
ATOM 2210 C C . ARG A 1 295 ? -31.261 3.100 -3.392 1.00 88.06 295 ARG A C 1
ATOM 2212 O O . ARG A 1 295 ? -31.450 2.542 -2.313 1.00 88.06 295 ARG A O 1
ATOM 2219 N N . VAL A 1 296 ? -32.054 2.869 -4.438 1.00 89.25 296 VAL A N 1
ATOM 2220 C CA . VAL A 1 296 ? -33.099 1.834 -4.398 1.00 89.25 296 VAL A CA 1
ATOM 2221 C C . VAL A 1 296 ? -32.458 0.462 -4.198 1.00 89.25 296 VAL A C 1
ATOM 2223 O O . VAL A 1 296 ? -32.877 -0.284 -3.313 1.00 89.25 296 VAL A O 1
ATOM 2226 N N . ARG A 1 297 ? -31.406 0.155 -4.966 1.00 92.44 297 ARG A N 1
ATOM 2227 C CA . ARG A 1 297 ? -30.699 -1.123 -4.868 1.00 92.44 297 ARG A CA 1
ATOM 2228 C C . ARG A 1 297 ? -29.990 -1.309 -3.524 1.00 92.44 297 ARG A C 1
ATOM 2230 O O . ARG A 1 297 ? -30.082 -2.383 -2.938 1.00 92.44 297 ARG A O 1
ATOM 2237 N N . GLU A 1 298 ? -29.351 -0.265 -3.011 1.00 93.69 298 GLU A N 1
ATOM 2238 C CA . GLU A 1 298 ? -28.739 -0.210 -1.682 1.00 93.69 298 GLU A CA 1
ATOM 2239 C C . GLU A 1 298 ? -29.760 -0.591 -0.608 1.00 93.69 298 GLU A C 1
ATOM 2241 O O . GLU A 1 298 ? -29.516 -1.505 0.175 1.00 93.69 298 GLU A O 1
ATOM 2246 N N . ASN A 1 299 ? -30.937 0.039 -0.612 1.00 91.38 299 ASN A N 1
ATOM 2247 C CA . ASN A 1 299 ? -31.990 -0.255 0.358 1.00 91.38 299 ASN A CA 1
ATOM 2248 C C . ASN A 1 299 ? -32.536 -1.688 0.231 1.00 91.38 299 ASN A C 1
ATOM 2250 O O . ASN A 1 299 ? -32.805 -2.333 1.247 1.00 91.38 299 ASN A O 1
ATOM 2254 N N . GLU A 1 300 ? -32.685 -2.211 -0.993 1.00 92.81 300 GLU A N 1
ATOM 2255 C CA . GLU A 1 300 ? -33.074 -3.609 -1.228 1.00 92.81 300 GLU A CA 1
ATOM 2256 C C . GLU A 1 300 ? -32.059 -4.593 -0.632 1.00 92.81 300 GLU A C 1
ATOM 2258 O O . GLU A 1 300 ? -32.441 -5.550 0.051 1.00 92.81 300 GLU A O 1
ATOM 2263 N N . LEU A 1 301 ? -30.767 -4.368 -0.886 1.00 93.62 301 LEU A N 1
ATOM 2264 C CA . LEU A 1 301 ? -29.694 -5.229 -0.398 1.00 93.62 301 LEU A CA 1
ATOM 2265 C C . LEU A 1 301 ? -29.505 -5.094 1.108 1.00 93.62 301 LEU A C 1
ATOM 2267 O O . LEU A 1 301 ? -29.354 -6.112 1.778 1.00 93.62 301 LEU A O 1
ATOM 2271 N N . LEU A 1 302 ? -29.603 -3.884 1.656 1.00 93.31 302 LEU A N 1
ATOM 2272 C CA . LEU A 1 302 ? -29.514 -3.639 3.091 1.00 93.31 302 LEU A CA 1
ATOM 2273 C C . LEU A 1 302 ? -30.633 -4.361 3.843 1.00 93.31 302 LEU A C 1
ATOM 2275 O O . LEU A 1 302 ? -30.358 -5.101 4.781 1.00 93.31 302 LEU A O 1
ATOM 2279 N N . ALA A 1 303 ? -31.880 -4.259 3.374 1.00 92.25 303 ALA A N 1
ATOM 2280 C CA . ALA A 1 303 ? -33.007 -4.969 3.979 1.00 92.25 303 ALA A CA 1
ATOM 2281 C C . ALA A 1 303 ? -32.864 -6.502 3.914 1.00 92.25 303 ALA A C 1
ATOM 2283 O O . ALA A 1 303 ? -33.405 -7.211 4.764 1.00 92.25 303 ALA A O 1
ATOM 2284 N N . ARG A 1 304 ? -32.160 -7.022 2.901 1.00 91.56 304 ARG A N 1
ATOM 2285 C CA . ARG A 1 304 ? -31.949 -8.461 2.700 1.00 91.56 304 ARG A CA 1
ATOM 2286 C C . ARG A 1 304 ? -30.763 -9.008 3.494 1.00 91.56 304 ARG A C 1
ATOM 2288 O O . ARG A 1 304 ? -30.864 -10.107 4.031 1.00 91.56 304 ARG A O 1
ATOM 2295 N N . LEU A 1 305 ? -29.647 -8.285 3.506 1.00 89.75 305 LEU A N 1
ATOM 2296 C CA . LEU A 1 305 ? -28.363 -8.732 4.053 1.00 89.75 305 LEU A CA 1
ATOM 2297 C C . LEU A 1 305 ? -28.159 -8.296 5.510 1.00 89.75 305 LEU A C 1
ATOM 2299 O O . LEU A 1 305 ? -27.497 -9.005 6.261 1.00 89.75 305 LEU A O 1
ATOM 2303 N N . TYR A 1 306 ? -28.751 -7.172 5.922 1.00 89.88 306 TYR A N 1
ATOM 2304 C CA . TYR A 1 306 ? -28.663 -6.644 7.286 1.00 89.88 306 TYR A CA 1
ATOM 2305 C C . TYR A 1 306 ? -30.015 -6.058 7.747 1.00 89.88 306 TYR A C 1
ATOM 2307 O O . TYR A 1 306 ? -30.160 -4.843 7.906 1.00 89.88 306 TYR A O 1
ATOM 2315 N N . PRO A 1 307 ? -31.053 -6.900 7.922 1.00 83.94 307 PRO A N 1
ATOM 2316 C CA . PRO A 1 307 ? -32.379 -6.428 8.301 1.00 83.94 307 PRO A CA 1
ATOM 2317 C C . PRO A 1 307 ? -32.359 -5.768 9.683 1.00 83.94 307 PRO A C 1
ATOM 2319 O O . PRO A 1 307 ? -31.785 -6.307 10.629 1.00 83.94 307 PRO A O 1
ATOM 2322 N N . LEU A 1 308 ? -33.065 -4.642 9.825 1.00 77.88 308 LEU A N 1
ATOM 2323 C CA . LEU A 1 308 ? -33.351 -4.064 11.138 1.00 77.88 308 LEU A CA 1
ATOM 2324 C C . LEU A 1 308 ? -34.067 -5.111 11.995 1.00 77.88 308 LEU A C 1
ATOM 2326 O O . LEU A 1 308 ? -35.129 -5.616 11.609 1.00 77.88 308 LEU A O 1
ATOM 2330 N N . GLU A 1 309 ? -33.511 -5.425 13.167 1.00 64.25 309 GLU A N 1
ATOM 2331 C CA . GLU A 1 309 ? -34.240 -6.209 14.156 1.00 64.25 309 GLU A CA 1
ATOM 2332 C C . GLU A 1 309 ? -35.568 -5.494 14.432 1.00 64.25 309 GLU A C 1
ATOM 2334 O O . GLU A 1 309 ? -35.604 -4.304 14.758 1.00 64.25 309 GLU A O 1
ATOM 2339 N N . SER A 1 310 ? -36.685 -6.201 14.235 1.00 37.97 310 SER A N 1
ATOM 2340 C CA . SER A 1 310 ? -37.995 -5.639 14.556 1.00 37.97 310 SER A CA 1
ATOM 2341 C C . SER A 1 310 ? -37.986 -5.228 16.029 1.00 37.97 310 SER A C 1
ATOM 2343 O O . SER A 1 310 ? -37.586 -6.047 16.860 1.00 37.97 310 SER A O 1
ATOM 2345 N N . PRO A 1 311 ? -38.418 -4.004 16.381 1.00 39.09 311 PRO A N 1
ATOM 2346 C CA . PRO A 1 311 ? -38.524 -3.628 17.781 1.00 39.09 311 PRO A CA 1
ATOM 2347 C C . PRO A 1 311 ? -39.452 -4.629 18.479 1.00 39.09 311 PRO A C 1
ATOM 2349 O O . PRO A 1 311 ? -40.598 -4.814 18.059 1.00 39.09 311 PRO A O 1
ATOM 2352 N N . ALA A 1 312 ? -38.905 -5.317 19.482 1.00 32.00 312 ALA A N 1
ATOM 2353 C CA . ALA A 1 312 ? -39.633 -6.235 20.353 1.00 32.00 312 ALA A CA 1
ATOM 2354 C C . ALA A 1 312 ? -40.684 -5.506 21.204 1.00 32.00 312 ALA A C 1
ATOM 2356 O O . ALA A 1 312 ? -40.443 -4.336 21.586 1.00 32.00 312 ALA A O 1
#

Solvent-accessible surface area (backbone atoms only — not comparable to full-atom values): 17682 Å² total; per-residue (Å²): 118,80,38,76,48,50,80,73,44,52,55,48,48,18,66,57,48,70,34,48,64,46,81,73,55,85,49,29,35,39,38,39,25,63,17,80,94,75,74,38,57,27,38,38,40,38,34,60,63,60,100,50,97,82,58,56,57,23,42,36,37,37,43,41,90,97,46,76,48,77,44,74,36,29,40,28,32,36,77,34,76,91,75,24,33,34,37,38,24,36,76,56,97,65,25,32,35,36,42,37,39,32,62,68,43,41,78,50,78,47,74,76,41,51,52,69,38,34,74,47,65,42,89,78,47,59,79,88,51,25,59,61,17,60,73,42,30,83,70,70,68,100,69,85,80,77,86,80,85,76,90,82,75,92,76,75,99,62,96,76,80,79,73,60,43,76,46,79,42,78,73,73,23,64,83,60,77,55,55,71,69,56,54,52,50,48,53,53,54,48,31,59,71,71,74,43,47,59,43,40,37,39,36,37,29,21,24,65,70,56,38,18,50,51,32,29,74,76,70,74,38,66,59,82,57,46,66,51,66,46,55,74,57,92,55,78,56,73,58,34,41,32,39,38,38,36,16,37,61,50,36,47,52,49,11,62,74,74,70,49,53,44,42,60,39,46,51,45,50,54,48,46,39,48,42,42,49,58,43,49,63,93,79,82,88,54,98,44,79,76,66,26,73,56,46,50,48,39,52,55,48,35,57,71,76,60,54,79,77,74,87,126

pLDDT: mean 83.18, std 17.37, range [23.39, 97.31]

Sequence (312 aa):
MIQHFDPSSVARIAATLGGECTDQGQGAWRLVLTSEAQGRTIVVDCQFEVESKEVLGALVTVFAPGVVIQSHRCSYVVLSDALQQAVLFDRAAGVVTATILEQPAGVTHYAGVSEALLRADFMSLPEELMMSSLALSMLDDEDDVVDTVGAVAASSEAHQTESASIEILHDSGPDAPLSNAHIEQLCVGVAEAESKHIHDIEVMLVDETRCMSLHLEHFQDGSLTDTMTFPLHDGDQDPLEGSLVLCTPQIVSQAKEYGVSADHEFARVVIHSMLHLCGWSDYKEAADPESTAIRVRENELLARLYPLESPA